Protein AF-A0A938SL91-F1 (afdb_monomer_lite)

Sequence (185 aa):
MSICGMSAPRQQPTRDTCSRGCSELSSQELTAMSSLVEAAKRKLKLKSTLVFVGTVWAIHLLNIVLSLPMIDFPLDAFGLRPRTLAGLPGIVTMPLLHASLGHLIGNTIPLLVLLVLLAGSRERSWDIVTGIILLGGGLLWLVGRDHVHVGASGLISGLVAFLVLRGVFEKRLAAVLVAVVTFLL

pLDDT: mean 87.49, std 12.92, range [41.72, 97.75]

Secondary structure (DSSP, 8-state):
-----------PPPHHHHHHHHHHHHHHHHHHHHHHHHHHHHHHHHHHHHHHHHHHHHHHHHHHHHTSTTT---GGGGSB-TT-GGGSTHHHHGGG--SSHHHHHHHHHHHHHHHHHHHTSSS-HHHHHHHHHHHHHHHHHHH--SS-B-SSHHHHHHHHHHHHHHHHHTT-HHHHHHHHHHHT-

Foldseek 3Di:
DDDDDDDDDPPDDDPVVVVVVVVVVVVVVVVVVVVVVLVVLLVVLLVVLVVLLVQLVVVAVVQVVCCPPVNNDHPLVQAAFAPDPSRPSNLVCQASDDPDPVQSVLQSVLSSLLSNLLSPDPDPSVVQLVCQSCVQSVVCNHPPDRDGHHHNLSSLVSSLVVQLVVCVVVVVVVSNVSSVVSNVD

Radius of gyration: 27.53 Å; chains: 1; bounding box: 62×30×108 Å

Structure (mmCIF, N/CA/C/O backbone):
data_AF-A0A938SL91-F1
#
_entry.id   AF-A0A938SL91-F1
#
loop_
_atom_site.group_PDB
_atom_site.id
_atom_site.type_symbol
_atom_site.label_atom_id
_atom_site.label_alt_id
_atom_site.label_comp_id
_atom_site.label_asym_id
_atom_site.label_entity_id
_atom_site.label_seq_id
_atom_site.pdbx_PDB_ins_code
_atom_site.Cartn_x
_atom_site.Cartn_y
_atom_site.Cartn_z
_atom_site.occupancy
_atom_site.B_iso_or_equiv
_atom_site.auth_seq_id
_atom_site.auth_comp_id
_atom_site.auth_asym_id
_atom_site.auth_atom_id
_atom_site.pdbx_PDB_model_num
ATOM 1 N N . MET A 1 1 ? -32.397 5.795 87.037 1.00 41.72 1 MET A N 1
ATOM 2 C CA . MET A 1 1 ? -33.317 5.756 85.881 1.00 41.72 1 MET A CA 1
ATOM 3 C C . MET A 1 1 ? -32.462 5.746 84.626 1.00 41.72 1 MET A C 1
ATOM 5 O O . MET A 1 1 ? -31.666 6.653 84.440 1.00 41.72 1 MET A O 1
ATOM 9 N N . SER A 1 2 ? -32.519 4.638 83.891 1.00 47.56 2 SER A N 1
ATOM 10 C CA . SER A 1 2 ? -31.684 4.305 82.733 1.00 47.56 2 SER A CA 1
ATOM 11 C C . SER A 1 2 ? -32.151 5.073 81.493 1.00 47.56 2 SER A C 1
ATOM 13 O O . SER A 1 2 ? -33.359 5.138 81.271 1.00 47.56 2 SER A O 1
ATOM 15 N N . ILE A 1 3 ? -31.240 5.612 80.675 1.00 44.44 3 ILE A N 1
ATOM 16 C CA . ILE A 1 3 ? -31.559 5.954 79.281 1.00 44.44 3 ILE A CA 1
ATOM 17 C C . ILE A 1 3 ? -30.653 5.127 78.376 1.00 44.44 3 ILE A C 1
ATOM 19 O O . ILE A 1 3 ? -29.429 5.230 78.380 1.00 44.44 3 ILE A O 1
ATOM 23 N N . CYS A 1 4 ? -31.347 4.239 77.678 1.00 41.81 4 CYS A N 1
ATOM 24 C CA . CYS A 1 4 ? -30.901 3.198 76.781 1.00 41.81 4 CYS A CA 1
ATOM 25 C C . CYS A 1 4 ? -30.255 3.791 75.519 1.00 41.81 4 CYS A C 1
ATOM 27 O O . CYS A 1 4 ? -30.756 4.764 74.956 1.00 41.81 4 CYS A O 1
ATOM 29 N N . GLY A 1 5 ? -29.152 3.191 75.069 1.00 49.03 5 GLY A N 1
ATOM 30 C CA . GLY A 1 5 ? -28.477 3.549 73.827 1.00 49.03 5 GLY A CA 1
ATOM 31 C C . GLY A 1 5 ? -29.296 3.170 72.591 1.00 49.03 5 GLY A C 1
ATOM 32 O O . GLY A 1 5 ? -29.692 2.019 72.420 1.00 49.03 5 GLY A O 1
ATOM 33 N N . MET A 1 6 ? -29.499 4.134 71.693 1.00 49.44 6 MET A N 1
ATOM 34 C CA . MET A 1 6 ? -29.996 3.893 70.339 1.00 49.44 6 MET A CA 1
ATOM 35 C C . MET A 1 6 ? -28.865 3.323 69.480 1.00 49.44 6 MET A C 1
ATOM 37 O O . MET A 1 6 ? -28.003 4.043 68.982 1.00 49.44 6 MET A O 1
ATOM 41 N N . SER A 1 7 ? -28.873 2.003 69.323 1.00 51.88 7 SER A N 1
ATOM 42 C CA . SER A 1 7 ? -28.092 1.290 68.316 1.00 51.88 7 SER A CA 1
ATOM 43 C C . SER A 1 7 ? -28.905 1.238 67.021 1.00 51.88 7 SER A C 1
ATOM 45 O O . SER A 1 7 ? -29.987 0.659 66.970 1.00 51.88 7 SER A O 1
ATOM 47 N N . ALA A 1 8 ? -28.407 1.892 65.970 1.00 60.00 8 ALA A N 1
ATOM 48 C CA . ALA A 1 8 ? -29.005 1.820 64.642 1.00 60.00 8 ALA A CA 1
ATOM 49 C C . ALA A 1 8 ? -28.897 0.380 64.096 1.00 60.00 8 ALA A C 1
ATOM 51 O O . ALA A 1 8 ? -27.824 -0.229 64.202 1.00 60.00 8 ALA A O 1
ATOM 52 N N . PRO A 1 9 ? -29.963 -0.186 63.499 1.00 50.34 9 PRO A N 1
ATOM 53 C CA . PRO A 1 9 ? -29.907 -1.524 62.936 1.00 50.34 9 PRO A CA 1
ATOM 54 C C . PRO A 1 9 ? -28.964 -1.531 61.731 1.00 50.34 9 PRO A C 1
ATOM 56 O O . PRO A 1 9 ? -29.162 -0.827 60.740 1.00 50.34 9 PRO A O 1
ATOM 59 N N . ARG A 1 10 ? -27.917 -2.350 61.830 1.00 54.75 10 ARG A N 1
ATOM 60 C CA . ARG A 1 10 ? -26.981 -2.646 60.748 1.00 54.75 10 ARG A CA 1
ATOM 61 C C . ARG A 1 10 ? -27.745 -3.455 59.694 1.00 54.75 10 ARG A C 1
ATOM 63 O O . ARG A 1 10 ? -27.863 -4.669 59.827 1.00 54.75 10 ARG A O 1
ATOM 70 N N . GLN A 1 11 ? -28.325 -2.780 58.699 1.00 60.00 11 GLN A N 1
ATOM 71 C CA . GLN A 1 11 ? -28.997 -3.436 57.575 1.00 60.00 11 GLN A CA 1
ATOM 72 C C . GLN A 1 11 ? -27.978 -4.328 56.855 1.00 60.00 11 GLN A C 1
ATOM 74 O O . GLN A 1 11 ? -27.042 -3.839 56.224 1.00 60.00 11 GLN A O 1
ATOM 79 N N . GLN A 1 12 ? -28.114 -5.645 57.012 1.00 57.56 12 GLN A N 1
ATOM 80 C CA . GLN A 1 12 ? -27.326 -6.609 56.254 1.00 57.56 12 GLN A CA 1
ATOM 81 C C . GLN A 1 12 ? -27.779 -6.557 54.791 1.00 57.56 12 GLN A C 1
ATOM 83 O O . GLN A 1 12 ? -28.986 -6.599 54.538 1.00 57.56 12 GLN A O 1
ATOM 88 N N . PRO A 1 13 ? -26.846 -6.457 53.828 1.00 57.44 13 PRO A N 1
ATOM 89 C CA . PRO A 1 13 ? -27.196 -6.498 52.416 1.00 57.44 13 PRO A CA 1
ATOM 90 C C . PRO A 1 13 ? -27.938 -7.806 52.117 1.00 57.44 13 PRO A C 1
ATOM 92 O O . PRO A 1 13 ? -27.532 -8.886 52.555 1.00 57.44 13 PRO A O 1
ATOM 95 N N . THR A 1 14 ? -29.064 -7.702 51.412 1.00 60.56 14 THR A N 1
ATOM 96 C CA . THR A 1 14 ? -29.874 -8.854 51.008 1.00 60.56 14 THR A CA 1
ATOM 97 C C . THR A 1 14 ? -29.054 -9.765 50.084 1.00 60.56 14 THR A C 1
ATOM 99 O O . THR A 1 14 ? -28.123 -9.316 49.414 1.00 60.56 14 THR A O 1
ATOM 102 N N . ARG A 1 15 ? -29.365 -11.068 50.011 1.00 59.91 15 ARG A N 1
ATOM 103 C CA . ARG A 1 15 ? -28.634 -12.007 49.125 1.00 59.91 15 ARG A CA 1
ATOM 104 C C . ARG A 1 15 ? -28.564 -11.523 47.666 1.00 59.91 15 ARG A C 1
ATOM 106 O O . ARG A 1 15 ? -27.554 -11.746 47.002 1.00 59.91 15 ARG A O 1
ATOM 113 N N . ASP A 1 16 ? -29.577 -10.786 47.217 1.00 60.62 16 ASP A N 1
ATOM 114 C CA . ASP A 1 16 ? -29.641 -10.182 45.883 1.00 60.62 16 ASP A CA 1
ATOM 115 C C . ASP A 1 16 ? -28.615 -9.062 45.658 1.00 60.62 16 ASP A C 1
ATOM 117 O O . ASP A 1 16 ? -28.200 -8.829 44.525 1.00 60.62 16 ASP A O 1
ATOM 121 N N . THR A 1 17 ? -28.175 -8.363 46.711 1.00 61.81 17 THR A N 1
ATOM 122 C CA . THR A 1 17 ? -27.119 -7.342 46.592 1.00 61.81 17 THR A CA 1
ATOM 123 C C . THR A 1 17 ? -25.740 -7.985 46.427 1.00 61.81 17 THR A C 1
ATOM 125 O O . THR A 1 17 ? -24.902 -7.470 45.691 1.00 61.81 17 THR A O 1
ATOM 128 N N . CYS A 1 18 ? -25.515 -9.145 47.055 1.00 59.81 18 CYS A N 1
ATOM 129 C CA . CYS A 1 18 ? -24.261 -9.894 46.945 1.00 59.81 18 CYS A CA 1
ATOM 130 C C . CYS A 1 18 ? -24.088 -10.545 45.559 1.00 59.81 18 CYS A C 1
ATOM 132 O O . CYS A 1 18 ? -23.001 -10.476 44.982 1.00 59.81 18 CYS A O 1
ATOM 134 N N . SER A 1 19 ? -25.156 -11.110 44.979 1.00 64.12 19 SER A N 1
ATOM 135 C CA . SER A 1 19 ? -25.097 -11.710 43.635 1.00 64.12 19 SER A CA 1
ATOM 136 C C . SER A 1 19 ? -24.897 -10.666 42.530 1.00 64.12 19 SER A C 1
ATOM 138 O O . SER A 1 19 ? -24.083 -10.883 41.630 1.00 64.12 19 SER A O 1
ATOM 140 N N . ARG A 1 20 ? -25.556 -9.499 42.628 1.00 66.31 20 ARG A N 1
ATOM 141 C CA . ARG A 1 20 ? -25.359 -8.383 41.685 1.00 66.31 20 ARG A CA 1
ATOM 142 C C . ARG A 1 20 ? -23.929 -7.849 41.721 1.00 66.31 20 ARG A C 1
ATOM 144 O O . ARG A 1 20 ? -23.310 -7.763 40.665 1.00 66.31 20 ARG A O 1
ATOM 151 N N . GLY A 1 21 ? -23.369 -7.602 42.909 1.00 68.88 21 GLY A N 1
ATOM 152 C CA . GLY A 1 21 ? -21.984 -7.134 43.042 1.00 68.88 21 GLY A CA 1
ATOM 153 C C . GLY A 1 21 ? -20.955 -8.106 42.448 1.00 68.88 21 GLY A C 1
ATOM 154 O O . GLY A 1 21 ? -19.998 -7.680 41.809 1.00 68.88 21 GLY A O 1
ATOM 155 N N . CYS A 1 22 ? -21.185 -9.418 42.571 1.00 63.34 22 CYS A N 1
ATOM 156 C CA . CYS A 1 22 ? -20.316 -10.439 41.978 1.00 63.34 22 CYS A CA 1
ATOM 157 C C . CYS A 1 22 ? -20.402 -10.460 40.433 1.00 63.34 22 CYS A C 1
ATOM 159 O O . CYS A 1 22 ? -19.383 -10.594 39.754 1.00 63.34 22 CYS A O 1
ATOM 161 N N . SER A 1 23 ? -21.597 -10.247 39.864 1.00 74.50 23 SER A N 1
ATOM 162 C CA . SER A 1 23 ? -21.789 -10.136 38.406 1.00 74.50 23 SER A CA 1
ATOM 163 C C . SER A 1 23 ? -21.223 -8.840 37.805 1.00 74.50 23 SER A C 1
ATOM 165 O O . SER A 1 23 ? -20.708 -8.843 36.682 1.00 74.50 23 SER A O 1
ATOM 167 N N . GLU A 1 24 ? -21.261 -7.738 38.559 1.00 76.44 24 GLU A N 1
ATOM 168 C CA . GLU A 1 24 ? -20.687 -6.454 38.153 1.00 76.44 24 GLU A CA 1
ATOM 169 C C . GLU A 1 24 ? -19.156 -6.481 38.190 1.00 76.44 24 GLU A C 1
ATOM 171 O O . GLU A 1 24 ? -18.539 -6.007 37.237 1.00 76.44 24 GLU A O 1
ATOM 176 N N . LEU A 1 25 ? -18.539 -7.107 39.205 1.00 73.44 25 LEU A N 1
ATOM 177 C CA . LEU A 1 25 ? -17.084 -7.314 39.245 1.00 73.44 25 LEU A CA 1
ATOM 178 C C . LEU A 1 25 ? -16.599 -8.122 38.036 1.00 73.44 25 LEU A C 1
ATOM 180 O O . LEU A 1 25 ? -15.682 -7.688 37.344 1.00 73.44 25 LEU A O 1
ATOM 184 N N . SER A 1 26 ? -17.261 -9.241 37.719 1.00 78.44 26 SER A N 1
ATOM 185 C CA . SER A 1 26 ? -16.899 -10.054 36.551 1.00 78.44 26 SER A CA 1
ATOM 186 C C . SER A 1 26 ? -17.045 -9.272 35.237 1.00 78.44 26 SER A C 1
ATOM 188 O O . SER A 1 26 ? -16.185 -9.364 34.364 1.00 78.44 26 SER A O 1
ATOM 190 N N . SER A 1 27 ? -18.078 -8.430 35.112 1.00 81.62 27 SER A N 1
ATOM 191 C CA . SER A 1 27 ? -18.284 -7.563 33.940 1.00 81.62 27 SER A CA 1
ATOM 192 C C . SER A 1 27 ? -17.235 -6.443 33.839 1.00 81.62 27 SER A C 1
ATOM 194 O O . SER A 1 27 ? -16.772 -6.113 32.743 1.00 81.62 27 SER A O 1
ATOM 196 N N . GLN A 1 28 ? -16.818 -5.868 34.971 1.00 85.00 28 GLN A N 1
ATOM 197 C CA . GLN A 1 28 ? -15.740 -4.878 35.037 1.00 85.00 28 GLN A CA 1
ATOM 198 C C . GLN A 1 28 ? -14.386 -5.492 34.668 1.00 85.00 28 GLN A C 1
ATOM 200 O O . GLN A 1 28 ? -13.651 -4.914 33.869 1.00 85.00 28 GLN A O 1
ATOM 205 N N . GLU A 1 29 ? -14.078 -6.690 35.159 1.00 85.56 29 GLU A N 1
ATOM 206 C CA . GLU A 1 29 ? -12.861 -7.413 34.782 1.00 85.56 29 GLU A CA 1
ATOM 207 C C . GLU A 1 29 ? -12.872 -7.786 33.292 1.00 85.56 29 GLU A C 1
ATOM 209 O O . GLU A 1 29 ? -11.882 -7.559 32.593 1.00 85.56 29 GLU A O 1
ATOM 214 N N . LEU A 1 30 ? -14.010 -8.252 32.758 1.00 85.69 30 LEU A N 1
ATOM 215 C CA . LEU A 1 30 ? -14.150 -8.587 31.336 1.00 85.69 30 LEU A CA 1
ATOM 216 C C . LEU A 1 30 ? -13.963 -7.357 30.432 1.00 85.69 30 LEU A C 1
ATOM 218 O O . LEU A 1 30 ? -13.281 -7.422 29.405 1.00 85.69 30 LEU A O 1
ATOM 222 N N . THR A 1 31 ? -14.547 -6.216 30.813 1.00 87.19 31 THR A N 1
ATOM 223 C CA . THR A 1 31 ? -14.411 -4.958 30.062 1.00 87.19 31 THR A CA 1
ATOM 224 C C . THR A 1 31 ? -12.983 -4.420 30.139 1.00 87.19 31 THR A C 1
ATOM 226 O O . THR A 1 31 ? -12.420 -4.066 29.097 1.00 87.19 31 THR A O 1
ATOM 229 N N . ALA A 1 32 ? -12.346 -4.460 31.314 1.00 87.12 32 ALA A N 1
ATOM 230 C CA . ALA A 1 32 ? -10.942 -4.104 31.488 1.00 87.12 32 ALA A CA 1
ATOM 231 C C . ALA A 1 32 ? -10.032 -4.982 30.614 1.00 87.12 32 ALA A C 1
ATOM 233 O O . ALA A 1 32 ? -9.255 -4.448 29.817 1.00 87.12 32 ALA A O 1
ATOM 234 N N . MET A 1 33 ? -10.194 -6.309 30.656 1.00 85.06 33 MET A N 1
ATOM 235 C CA . MET A 1 33 ? -9.446 -7.248 29.811 1.00 85.06 33 MET A CA 1
ATOM 236 C C . MET A 1 33 ? -9.661 -6.974 28.317 1.00 85.06 33 MET A C 1
ATOM 238 O O . MET A 1 33 ? -8.688 -6.916 27.562 1.00 85.06 33 MET A O 1
ATOM 242 N N . SER A 1 34 ? -10.902 -6.729 27.880 1.00 87.06 34 SER A N 1
ATOM 243 C CA . SER A 1 34 ? -11.197 -6.408 26.476 1.00 87.06 34 SER A CA 1
ATOM 244 C C . SER A 1 34 ? -10.505 -5.118 26.015 1.00 87.06 34 SER A C 1
ATOM 246 O O . SER A 1 34 ? -9.936 -5.078 24.924 1.00 87.06 34 SER A O 1
ATOM 248 N N . SER A 1 35 ? -10.458 -4.088 26.865 1.00 86.75 35 SER A N 1
ATOM 249 C CA . SER A 1 35 ? -9.809 -2.813 26.545 1.00 86.75 35 SER A CA 1
ATOM 250 C C . SER A 1 35 ? -8.286 -2.943 26.414 1.00 86.75 35 SER A C 1
ATOM 252 O O . SER A 1 35 ? -7.693 -2.363 25.501 1.00 86.75 35 SER A 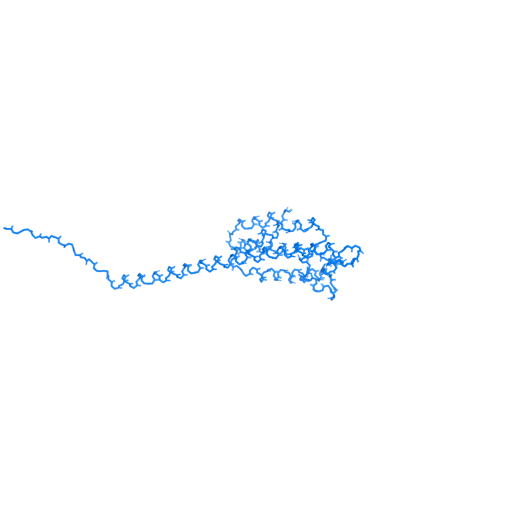O 1
ATOM 254 N N . LEU A 1 36 ? -7.650 -3.763 27.261 1.00 87.88 36 LEU A N 1
ATOM 255 C CA . LEU A 1 36 ? -6.215 -4.054 27.191 1.00 87.88 36 LEU A CA 1
ATOM 256 C C . LEU A 1 36 ? -5.867 -4.842 25.927 1.00 87.88 36 LEU A C 1
ATOM 258 O O . LEU A 1 36 ? -4.881 -4.528 25.256 1.00 87.88 36 LEU A O 1
ATOM 262 N N . VAL A 1 37 ? -6.699 -5.825 25.568 1.00 87.12 37 VAL A N 1
ATOM 263 C CA . VAL A 1 37 ? -6.553 -6.596 24.327 1.00 87.12 37 VAL A CA 1
ATOM 264 C C . VAL A 1 37 ? -6.664 -5.681 23.108 1.00 87.12 37 VAL A C 1
ATOM 266 O O . VAL A 1 37 ? -5.812 -5.743 22.222 1.00 87.12 37 VAL A O 1
ATOM 269 N N . GLU A 1 38 ? -7.656 -4.791 23.062 1.00 87.31 38 GLU A N 1
ATOM 270 C CA . GLU A 1 38 ? -7.808 -3.846 21.951 1.00 87.31 38 GLU A CA 1
ATOM 271 C C . GLU A 1 38 ? -6.653 -2.832 21.885 1.00 87.31 38 GLU A C 1
ATOM 273 O O . GLU A 1 38 ? -6.139 -2.546 20.800 1.00 87.31 38 GLU A O 1
ATOM 278 N N . ALA A 1 39 ? -6.150 -2.356 23.028 1.00 85.69 39 ALA A N 1
ATOM 279 C CA . ALA A 1 39 ? -4.961 -1.506 23.076 1.00 85.69 39 ALA A CA 1
ATOM 280 C C . ALA A 1 39 ? -3.700 -2.237 22.573 1.00 85.69 39 ALA A C 1
ATOM 282 O O . ALA A 1 39 ? -2.908 -1.664 21.816 1.00 85.69 39 ALA A O 1
ATOM 283 N N . ALA A 1 40 ? -3.516 -3.506 22.947 1.00 86.56 40 ALA A N 1
ATOM 284 C CA . ALA A 1 40 ? -2.401 -4.335 22.493 1.00 86.56 40 ALA A CA 1
ATOM 285 C C . ALA A 1 40 ? -2.479 -4.613 20.984 1.00 86.56 40 ALA A C 1
ATOM 287 O O . ALA A 1 40 ? -1.494 -4.405 20.270 1.00 86.56 40 ALA A O 1
ATOM 288 N N . LYS A 1 41 ? -3.662 -4.984 20.473 1.00 86.44 41 LYS A N 1
ATOM 289 C CA . LYS A 1 41 ? -3.915 -5.145 19.033 1.00 86.44 41 LYS A CA 1
ATOM 290 C C . LYS A 1 41 ? -3.612 -3.859 18.272 1.00 86.44 41 LYS A C 1
ATOM 292 O O . LYS A 1 41 ? -2.936 -3.906 17.249 1.00 86.44 41 LYS A O 1
ATOM 297 N N . ARG A 1 42 ? -4.044 -2.700 18.781 1.00 85.94 42 ARG A N 1
ATOM 298 C CA . ARG A 1 42 ? -3.765 -1.398 18.158 1.00 85.94 42 ARG A CA 1
ATOM 299 C C . ARG A 1 42 ? -2.267 -1.116 18.078 1.00 85.94 42 ARG A C 1
ATOM 301 O O . ARG A 1 42 ? -1.782 -0.715 17.024 1.00 85.94 42 ARG A O 1
ATOM 308 N N . LYS A 1 43 ? -1.521 -1.357 19.162 1.00 87.88 43 LYS A N 1
ATOM 309 C CA . LYS A 1 43 ? -0.055 -1.215 19.170 1.00 87.88 43 LYS A CA 1
ATOM 310 C C . LYS A 1 43 ? 0.604 -2.143 18.152 1.00 87.88 43 LYS A C 1
ATOM 312 O O . LYS A 1 43 ? 1.503 -1.705 17.441 1.00 87.88 43 LYS A O 1
ATOM 317 N N . LEU A 1 44 ? 0.150 -3.393 18.056 1.00 88.56 44 LEU A N 1
ATOM 318 C CA . LEU A 1 44 ? 0.661 -4.350 17.076 1.00 88.56 44 LEU A CA 1
ATOM 319 C C . LEU A 1 44 ? 0.391 -3.886 15.638 1.00 88.56 44 LEU A C 1
ATOM 321 O O . LEU A 1 44 ? 1.313 -3.874 14.827 1.00 88.56 44 LEU A O 1
ATOM 325 N N . LYS A 1 45 ? -0.833 -3.428 15.341 1.00 89.31 45 LYS A N 1
ATOM 326 C CA . LYS A 1 45 ? -1.193 -2.878 14.026 1.00 89.31 45 LYS A CA 1
ATOM 327 C C . LYS A 1 45 ? -0.315 -1.677 13.657 1.00 89.31 45 LYS A C 1
ATOM 329 O O . LYS A 1 45 ? 0.269 -1.670 12.580 1.00 89.31 45 LYS A O 1
ATOM 334 N N . LEU A 1 46 ? -0.130 -0.718 14.567 1.00 90.44 46 LEU A N 1
ATOM 335 C CA . LEU A 1 46 ? 0.743 0.442 14.334 1.00 90.44 46 LEU A CA 1
ATOM 336 C C . LEU A 1 46 ? 2.201 0.041 14.086 1.00 90.44 46 LEU A C 1
ATOM 338 O O . LEU A 1 46 ? 2.819 0.538 13.148 1.00 90.44 46 LEU A O 1
ATOM 342 N N . LYS A 1 47 ? 2.741 -0.892 14.883 1.00 91.81 47 LYS A N 1
ATOM 343 C CA . LYS A 1 47 ? 4.082 -1.446 14.643 1.00 91.81 47 LYS A CA 1
ATOM 344 C C . LYS A 1 47 ? 4.172 -2.067 13.251 1.00 91.81 47 LYS A C 1
ATOM 346 O O . LYS A 1 47 ? 5.119 -1.780 12.531 1.00 91.81 47 LYS A O 1
ATOM 351 N N . SER A 1 48 ? 3.175 -2.856 12.845 1.00 91.62 48 SER A N 1
ATOM 352 C CA . SER A 1 48 ? 3.158 -3.467 11.512 1.00 91.62 48 SER A CA 1
ATOM 353 C C . SER A 1 48 ? 3.081 -2.434 10.381 1.00 91.62 48 SER A C 1
ATOM 355 O O . SER A 1 48 ? 3.769 -2.595 9.379 1.00 91.62 48 SER A O 1
ATOM 357 N N . THR A 1 49 ? 2.333 -1.336 10.552 1.00 93.00 49 THR A N 1
ATOM 358 C CA . THR A 1 49 ? 2.302 -0.218 9.595 1.00 93.00 49 THR A CA 1
ATOM 359 C C . THR A 1 49 ? 3.684 0.407 9.419 1.00 93.00 49 THR A C 1
ATOM 361 O O . THR A 1 49 ? 4.127 0.602 8.291 1.00 93.00 49 THR A O 1
ATOM 364 N N . LEU A 1 50 ? 4.387 0.683 10.522 1.00 94.75 50 LEU A N 1
ATOM 365 C CA . LEU A 1 50 ? 5.738 1.248 10.474 1.00 94.75 50 LEU A CA 1
ATOM 366 C C . LEU A 1 50 ? 6.736 0.282 9.827 1.00 94.75 50 LEU A C 1
ATOM 368 O O . LEU A 1 50 ? 7.552 0.711 9.018 1.00 94.75 50 LEU A O 1
ATOM 372 N N . VAL A 1 51 ? 6.645 -1.016 10.133 1.00 95.56 51 VAL A N 1
ATOM 373 C CA . VAL A 1 51 ? 7.480 -2.054 9.506 1.00 95.56 51 VAL A CA 1
ATOM 374 C C . VAL A 1 51 ? 7.234 -2.122 8.000 1.00 95.56 51 VAL A C 1
ATOM 376 O O . VAL A 1 51 ? 8.190 -2.201 7.232 1.00 95.56 51 VAL A O 1
ATOM 379 N N . PHE A 1 52 ? 5.977 -2.055 7.561 1.00 95.00 52 PHE A N 1
ATOM 380 C CA . PHE A 1 52 ? 5.632 -2.060 6.142 1.00 95.00 52 PHE A CA 1
ATOM 381 C C . PHE A 1 52 ? 6.206 -0.846 5.411 1.00 95.00 52 PHE A C 1
ATOM 383 O O . PHE A 1 52 ? 6.927 -1.019 4.434 1.00 95.00 52 PHE A O 1
ATOM 390 N N . VAL A 1 53 ? 5.983 0.369 5.922 1.00 95.75 53 VAL A N 1
ATOM 391 C CA . VAL A 1 53 ? 6.563 1.591 5.336 1.00 95.75 53 VAL A CA 1
ATOM 392 C C . VAL A 1 53 ? 8.094 1.530 5.345 1.00 95.75 53 VAL A C 1
ATOM 394 O O . VAL A 1 53 ? 8.726 1.843 4.340 1.00 95.75 53 VAL A O 1
ATOM 397 N N . GLY A 1 54 ? 8.697 1.056 6.438 1.00 96.94 54 GLY A N 1
ATOM 398 C CA . GLY A 1 54 ? 10.142 0.846 6.527 1.00 96.94 54 GLY A CA 1
ATOM 399 C C . GLY A 1 54 ? 10.665 -0.149 5.489 1.00 96.94 54 GLY A C 1
ATOM 400 O O . GLY A 1 54 ? 11.727 0.068 4.917 1.00 96.94 54 GLY A O 1
ATOM 401 N N . THR A 1 55 ? 9.896 -1.197 5.188 1.00 96.81 55 THR A N 1
ATOM 402 C CA . THR A 1 55 ? 10.234 -2.189 4.159 1.00 96.81 55 THR A CA 1
ATOM 403 C C . THR A 1 55 ? 10.177 -1.578 2.761 1.00 96.81 55 THR A C 1
ATOM 405 O O . THR A 1 55 ? 11.087 -1.808 1.973 1.00 96.81 55 THR A O 1
ATOM 408 N N . VAL A 1 56 ? 9.172 -0.747 2.463 1.00 96.88 56 VAL A N 1
ATOM 409 C CA . VAL A 1 56 ? 9.099 -0.005 1.190 1.00 96.88 56 VAL A CA 1
ATOM 410 C C . VAL A 1 56 ? 10.337 0.884 1.010 1.00 96.88 56 VAL A C 1
AT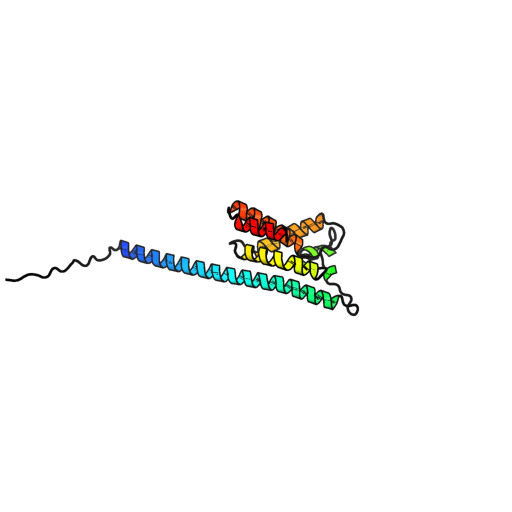OM 412 O O . VAL A 1 56 ? 10.971 0.863 -0.043 1.00 96.88 56 VAL A O 1
ATOM 415 N N . TRP A 1 57 ? 10.733 1.617 2.055 1.00 97.69 57 TRP A N 1
ATOM 416 C CA . TRP A 1 57 ? 11.953 2.429 2.029 1.00 97.69 57 TRP A CA 1
ATOM 417 C C . TRP A 1 57 ? 13.216 1.584 1.851 1.00 97.69 57 TRP A C 1
ATOM 419 O O . TRP A 1 57 ? 14.052 1.910 1.012 1.00 97.69 57 TRP A O 1
ATOM 429 N N . ALA A 1 58 ? 13.349 0.482 2.592 1.00 97.62 58 ALA A N 1
ATOM 430 C CA . ALA A 1 58 ? 14.492 -0.420 2.478 1.00 97.62 58 ALA A CA 1
ATOM 431 C C . ALA A 1 58 ? 14.620 -1.007 1.063 1.00 97.62 58 ALA A C 1
ATOM 433 O O . ALA A 1 58 ? 15.719 -1.037 0.514 1.00 97.62 58 ALA A O 1
ATOM 434 N N . ILE A 1 59 ? 13.503 -1.410 0.449 1.00 97.19 59 ILE A N 1
ATOM 435 C CA . ILE A 1 59 ? 13.464 -1.905 -0.933 1.00 97.19 59 ILE A CA 1
ATOM 436 C C . ILE A 1 59 ? 13.882 -0.809 -1.914 1.00 97.19 59 ILE A C 1
ATOM 438 O O . ILE A 1 59 ? 14.658 -1.084 -2.823 1.00 97.19 59 ILE A O 1
ATOM 442 N N . HIS A 1 60 ? 13.428 0.433 -1.730 1.00 97.00 60 HIS A N 1
ATOM 443 C CA . HIS A 1 60 ? 13.832 1.530 -2.609 1.00 97.00 60 HIS A CA 1
ATOM 444 C C . HIS A 1 60 ? 15.326 1.866 -2.478 1.00 97.00 60 HIS A C 1
ATOM 446 O O . HIS A 1 60 ? 16.004 2.053 -3.485 1.00 97.00 60 HIS A O 1
ATOM 452 N N . LEU A 1 61 ? 15.871 1.881 -1.258 1.00 96.44 61 LEU A N 1
ATOM 453 C CA . LEU A 1 61 ? 17.310 2.063 -1.043 1.00 96.44 61 LEU A CA 1
ATOM 454 C C . LEU A 1 61 ? 18.120 0.927 -1.678 1.00 96.44 61 LEU A C 1
ATOM 456 O O . LEU A 1 61 ? 19.131 1.181 -2.329 1.00 96.44 61 LEU A O 1
ATOM 460 N N . LEU A 1 62 ? 17.648 -0.315 -1.545 1.00 96.50 62 LEU A N 1
ATOM 461 C CA . LEU A 1 62 ? 18.248 -1.464 -2.215 1.00 96.50 62 LEU A CA 1
ATOM 462 C C . LEU A 1 62 ? 18.184 -1.313 -3.742 1.00 96.50 62 LEU A C 1
ATOM 464 O O . LEU A 1 62 ? 19.182 -1.556 -4.413 1.00 96.50 62 LEU A O 1
ATOM 468 N N . ASN A 1 63 ? 17.056 -0.852 -4.289 1.00 96.19 63 ASN A N 1
ATOM 469 C CA . ASN A 1 63 ? 16.893 -0.602 -5.721 1.00 96.19 63 ASN A CA 1
ATOM 470 C C . ASN A 1 63 ? 17.909 0.422 -6.241 1.00 96.19 63 ASN A C 1
ATOM 472 O O . ASN A 1 63 ? 18.502 0.198 -7.290 1.00 96.19 63 ASN A O 1
ATOM 476 N N . ILE A 1 64 ? 18.161 1.503 -5.495 1.00 94.38 64 ILE A N 1
ATOM 477 C CA . ILE A 1 64 ? 19.172 2.509 -5.859 1.00 94.38 64 ILE A CA 1
ATOM 478 C C . ILE A 1 64 ? 20.559 1.868 -5.980 1.00 94.38 64 ILE A C 1
ATOM 480 O O . ILE A 1 64 ? 21.272 2.136 -6.943 1.00 94.38 64 ILE A O 1
ATOM 484 N N . VAL A 1 65 ? 20.936 1.007 -5.030 1.00 95.44 65 VAL A N 1
ATOM 485 C CA . VAL A 1 65 ? 22.238 0.323 -5.046 1.00 95.44 65 VAL A CA 1
ATOM 486 C C . VAL A 1 65 ? 22.325 -0.680 -6.199 1.00 95.44 65 VAL A C 1
ATOM 488 O O . VAL A 1 65 ? 23.323 -0.701 -6.913 1.00 95.44 65 VAL A O 1
ATOM 491 N N . LEU A 1 66 ? 21.285 -1.490 -6.410 1.00 95.56 66 LEU A N 1
ATOM 492 C CA . LEU A 1 66 ? 21.264 -2.519 -7.458 1.00 95.56 66 LEU A CA 1
ATOM 493 C C . LEU A 1 66 ? 21.138 -1.941 -8.875 1.00 95.56 66 LEU A C 1
ATOM 495 O O . LEU A 1 66 ? 21.583 -2.568 -9.831 1.00 95.56 66 LEU A O 1
ATOM 499 N N . SER A 1 67 ? 20.597 -0.731 -9.013 1.00 93.94 67 SER A N 1
ATOM 500 C CA . SER A 1 67 ? 20.492 -0.022 -10.296 1.00 93.94 67 SER A CA 1
ATOM 501 C C . SER A 1 67 ? 21.772 0.727 -10.683 1.00 93.94 67 SER A C 1
ATOM 503 O O . SER A 1 67 ? 21.801 1.399 -11.713 1.00 93.94 67 SER A O 1
ATOM 505 N N . LEU A 1 68 ? 22.834 0.665 -9.869 1.00 93.88 68 LEU A N 1
ATOM 506 C CA . LEU A 1 68 ? 24.115 1.266 -10.234 1.00 93.88 68 LEU A CA 1
ATOM 507 C C . LEU A 1 68 ? 24.676 0.603 -11.505 1.00 93.88 68 LEU A C 1
ATOM 509 O O . LEU A 1 68 ? 24.532 -0.612 -11.657 1.00 93.88 68 LEU A O 1
ATOM 513 N N . PRO A 1 69 ? 25.415 1.340 -12.360 1.00 92.62 69 PRO A N 1
ATOM 514 C CA . PRO A 1 69 ? 25.941 0.811 -13.626 1.00 92.62 69 PRO A CA 1
ATOM 515 C C . PRO A 1 69 ? 26.833 -0.431 -13.489 1.00 92.62 69 PRO A C 1
ATOM 517 O O . PRO A 1 69 ? 27.045 -1.150 -14.456 1.00 92.62 69 PRO A O 1
ATOM 520 N N . MET A 1 70 ? 27.388 -0.673 -12.296 1.00 93.75 70 MET A N 1
ATOM 521 C CA . MET A 1 70 ? 28.211 -1.851 -12.012 1.00 93.75 70 MET A CA 1
ATOM 522 C C . MET A 1 70 ? 27.393 -3.139 -11.832 1.00 93.75 70 MET A C 1
ATOM 524 O O . MET A 1 70 ? 27.945 -4.220 -12.009 1.00 93.75 70 MET A O 1
ATOM 528 N N . ILE A 1 71 ? 26.120 -3.031 -11.433 1.00 94.06 71 ILE A N 1
ATOM 529 C CA . ILE A 1 71 ? 25.238 -4.171 -11.132 1.00 94.06 71 ILE A CA 1
ATOM 530 C C . ILE A 1 71 ? 24.142 -4.309 -12.199 1.00 94.06 71 ILE A C 1
ATOM 532 O O . ILE A 1 71 ? 23.833 -5.432 -12.588 1.00 94.06 71 ILE A O 1
ATOM 536 N N . ASP A 1 72 ? 23.584 -3.187 -12.671 1.00 92.44 72 ASP A N 1
ATOM 537 C CA . ASP A 1 72 ? 22.550 -3.109 -13.718 1.00 92.44 72 ASP A CA 1
ATOM 538 C C . ASP A 1 72 ? 21.338 -4.030 -13.468 1.00 92.44 72 ASP A C 1
ATOM 540 O O . ASP A 1 72 ? 20.842 -4.731 -14.350 1.00 92.44 72 ASP A O 1
ATOM 544 N N . PHE A 1 73 ? 20.858 -4.052 -12.219 1.00 93.50 73 PHE A N 1
ATOM 545 C CA . PHE A 1 73 ? 19.733 -4.881 -11.791 1.00 93.50 73 PHE A CA 1
ATOM 546 C C . PHE A 1 73 ? 18.614 -4.031 -11.163 1.00 93.50 73 PHE A C 1
ATOM 548 O O . PHE A 1 73 ? 18.455 -4.001 -9.938 1.00 93.50 73 PHE A O 1
ATOM 555 N N . PRO A 1 74 ? 17.815 -3.319 -11.979 1.00 92.94 74 PRO A N 1
ATOM 556 C CA . PRO A 1 74 ? 16.729 -2.493 -11.470 1.00 92.94 74 PRO A CA 1
ATOM 557 C C . PRO A 1 74 ? 15.588 -3.361 -10.929 1.00 92.94 74 PRO A C 1
ATOM 559 O O . PRO A 1 74 ? 14.923 -4.090 -11.669 1.00 92.94 74 PRO A O 1
ATOM 562 N N . LEU A 1 75 ? 15.301 -3.241 -9.631 1.00 94.00 75 LEU A N 1
ATOM 563 C CA . LEU A 1 75 ? 14.181 -3.935 -8.989 1.00 94.00 75 LEU A CA 1
ATOM 564 C C . LEU A 1 75 ? 12.825 -3.459 -9.521 1.00 94.00 75 LEU A C 1
ATOM 566 O O . LEU A 1 75 ? 11.856 -4.214 -9.481 1.00 94.00 75 LEU A O 1
ATOM 570 N N . ASP A 1 76 ? 12.747 -2.242 -10.065 1.00 92.38 76 ASP A N 1
ATOM 571 C CA . ASP A 1 76 ? 11.522 -1.714 -10.674 1.00 92.38 76 ASP A CA 1
ATOM 572 C C . ASP A 1 76 ? 11.031 -2.566 -11.860 1.00 92.38 76 ASP A C 1
ATOM 574 O O . ASP A 1 76 ? 9.840 -2.553 -12.174 1.00 92.38 76 ASP A O 1
ATOM 578 N N . ALA A 1 77 ? 11.905 -3.377 -12.474 1.00 92.25 77 ALA A N 1
ATOM 579 C CA . ALA A 1 77 ? 11.524 -4.342 -13.507 1.00 92.25 77 ALA A CA 1
ATOM 580 C C . ALA A 1 77 ? 10.569 -5.440 -12.995 1.00 92.25 77 ALA A C 1
ATOM 582 O O . ALA A 1 77 ? 9.830 -6.024 -13.788 1.00 92.25 77 ALA A O 1
ATOM 583 N N . PHE A 1 78 ? 10.533 -5.685 -11.679 1.00 95.00 78 PHE A N 1
ATOM 584 C CA . PHE A 1 78 ? 9.595 -6.604 -11.021 1.00 95.00 78 PHE A CA 1
ATOM 585 C C . PHE A 1 78 ? 8.244 -5.951 -10.688 1.00 95.00 78 PHE A C 1
ATOM 587 O O . PHE A 1 78 ? 7.459 -6.511 -9.919 1.00 95.00 78 PHE A O 1
ATOM 594 N N . GLY A 1 79 ? 7.963 -4.765 -11.233 1.00 94.19 79 GLY A N 1
ATOM 595 C CA . GLY A 1 79 ? 6.649 -4.139 -11.161 1.00 94.19 79 GLY A CA 1
ATOM 596 C C . GLY A 1 79 ? 5.573 -4.899 -11.944 1.00 94.19 79 GLY A C 1
ATOM 597 O O . GLY A 1 79 ? 5.819 -5.886 -12.639 1.00 94.19 79 GLY A O 1
ATOM 598 N N . LEU A 1 80 ? 4.336 -4.417 -11.848 1.00 97.31 80 LEU A N 1
ATOM 599 C CA . LEU A 1 80 ? 3.201 -5.012 -12.542 1.00 97.31 80 LEU A CA 1
ATOM 600 C C . LEU A 1 80 ? 3.256 -4.691 -14.033 1.00 97.31 80 LEU A C 1
ATOM 602 O O . LEU A 1 80 ? 3.151 -3.533 -14.438 1.00 97.31 80 LEU A O 1
ATOM 606 N N . ARG A 1 81 ? 3.350 -5.735 -14.860 1.00 96.94 81 ARG A N 1
ATOM 607 C CA . ARG A 1 81 ? 3.226 -5.633 -16.318 1.00 96.94 81 ARG A CA 1
ATOM 608 C C . ARG A 1 81 ? 1.868 -6.189 -16.768 1.00 96.94 81 ARG A C 1
ATOM 610 O O . ARG A 1 81 ? 1.665 -7.405 -16.675 1.00 96.94 81 ARG A O 1
ATOM 617 N N . PRO A 1 82 ? 0.937 -5.343 -17.243 1.00 97.00 82 PRO A N 1
ATOM 618 C CA . PRO A 1 82 ? -0.410 -5.785 -17.590 1.00 97.00 82 PRO A CA 1
ATOM 619 C C . PRO A 1 82 ? -0.426 -6.853 -18.675 1.00 97.00 82 PRO A C 1
ATOM 621 O O . PRO A 1 82 ? 0.418 -6.847 -19.566 1.00 97.00 82 PRO A O 1
ATOM 624 N N . ARG A 1 83 ? -1.417 -7.748 -18.615 1.00 96.00 83 ARG A N 1
ATOM 625 C CA . ARG A 1 83 ? -1.714 -8.763 -19.639 1.00 96.00 83 ARG A CA 1
ATOM 626 C C . ARG A 1 83 ? -0.539 -9.698 -19.973 1.00 96.00 83 ARG A C 1
ATOM 628 O O . ARG A 1 83 ? -0.508 -10.299 -21.043 1.00 96.00 83 ARG A O 1
ATOM 635 N N . THR A 1 84 ? 0.411 -9.865 -19.049 1.00 95.00 84 THR A N 1
ATOM 636 C CA . THR A 1 84 ? 1.544 -10.795 -19.192 1.00 95.00 84 THR A CA 1
ATOM 637 C C . THR A 1 84 ? 1.668 -11.718 -17.984 1.00 95.00 84 THR A C 1
ATOM 639 O O . THR A 1 84 ? 1.541 -11.276 -16.843 1.00 95.00 84 THR A O 1
ATOM 642 N N . LEU A 1 85 ? 1.959 -13.002 -18.217 1.00 93.94 85 LEU A N 1
ATOM 643 C CA . LEU A 1 85 ? 2.141 -13.978 -17.133 1.00 93.94 85 LEU A CA 1
ATOM 644 C C . LEU A 1 85 ? 3.339 -13.627 -16.241 1.00 93.94 85 LEU A C 1
ATOM 646 O O . LEU A 1 85 ? 3.241 -13.708 -15.020 1.00 93.94 85 LEU A O 1
ATOM 650 N N . ALA A 1 86 ? 4.436 -13.156 -16.841 1.00 93.25 86 ALA A N 1
ATOM 651 C CA . ALA A 1 86 ? 5.619 -12.703 -16.110 1.00 93.25 86 ALA A CA 1
ATOM 652 C C . ALA A 1 86 ? 5.343 -11.485 -15.205 1.00 93.25 86 ALA A C 1
ATOM 654 O O . ALA A 1 86 ? 6.045 -11.288 -14.221 1.00 93.25 86 ALA A O 1
ATOM 655 N N . GLY A 1 87 ? 4.313 -10.687 -15.511 1.00 93.00 87 GLY A N 1
ATOM 656 C CA . GLY A 1 87 ? 3.905 -9.524 -14.722 1.00 93.00 87 GLY A CA 1
ATOM 657 C C . GLY A 1 87 ? 2.947 -9.822 -13.565 1.00 93.00 87 GLY A C 1
ATOM 658 O O . GLY A 1 87 ? 2.651 -8.908 -12.800 1.00 93.00 87 GLY A O 1
ATOM 659 N N . LEU A 1 88 ? 2.453 -11.061 -13.419 1.00 94.69 88 LEU A N 1
ATOM 660 C CA . LEU A 1 88 ? 1.524 -11.441 -12.342 1.00 94.69 88 LEU A CA 1
ATOM 661 C C . LEU A 1 88 ? 2.116 -11.304 -10.930 1.00 94.69 88 LEU A C 1
ATOM 663 O O . LEU A 1 88 ? 1.423 -10.754 -10.072 1.00 94.69 88 LEU A O 1
ATOM 667 N N . PRO A 1 89 ? 3.373 -11.719 -10.653 1.00 96.12 89 PRO A N 1
ATOM 668 C CA . PRO A 1 89 ? 4.007 -11.453 -9.356 1.00 96.12 89 PRO A CA 1
ATOM 669 C C . PRO A 1 89 ? 4.037 -9.957 -9.022 1.00 96.12 89 PRO A C 1
ATOM 671 O O . PRO A 1 89 ? 3.893 -9.569 -7.862 1.00 96.12 89 PRO A O 1
ATOM 674 N N . GLY A 1 90 ? 4.107 -9.136 -10.076 1.00 95.19 90 GLY A N 1
ATOM 675 C CA . GLY A 1 90 ? 3.982 -7.688 -10.060 1.00 95.19 90 GLY A CA 1
ATOM 676 C C . GLY A 1 90 ? 2.776 -7.155 -9.290 1.00 95.19 90 GLY A C 1
ATOM 677 O O . GLY A 1 90 ? 2.866 -6.074 -8.727 1.00 95.19 90 GLY A O 1
ATOM 678 N N . ILE A 1 91 ? 1.671 -7.905 -9.191 1.00 96.94 91 ILE A N 1
ATOM 679 C CA . ILE A 1 91 ? 0.493 -7.521 -8.391 1.00 96.94 91 ILE A CA 1
ATOM 680 C C . ILE A 1 91 ? 0.867 -7.277 -6.930 1.00 96.94 91 ILE A C 1
ATOM 682 O O . ILE A 1 91 ? 0.421 -6.299 -6.336 1.00 96.94 91 ILE A O 1
ATOM 686 N N . VAL A 1 92 ? 1.705 -8.140 -6.359 1.00 96.69 92 VAL A N 1
ATOM 687 C CA . VAL A 1 92 ? 2.085 -8.068 -4.944 1.00 96.69 92 VAL A CA 1
ATOM 688 C C . VAL A 1 92 ? 3.304 -7.171 -4.738 1.00 96.69 92 VAL A C 1
ATOM 690 O O . VAL A 1 92 ? 3.396 -6.489 -3.719 1.00 96.69 92 VAL A O 1
ATOM 693 N N . THR A 1 93 ? 4.237 -7.149 -5.690 1.00 96.12 93 THR A N 1
ATOM 694 C CA . THR A 1 93 ? 5.504 -6.410 -5.574 1.00 96.12 93 THR A CA 1
ATOM 695 C C . THR A 1 93 ? 5.387 -4.940 -5.970 1.00 96.12 93 THR A C 1
ATOM 697 O O . THR A 1 93 ? 6.088 -4.110 -5.394 1.00 96.12 93 THR A O 1
ATOM 700 N N . MET A 1 94 ? 4.482 -4.581 -6.889 1.00 95.94 94 MET A N 1
ATOM 701 C CA . MET A 1 94 ? 4.283 -3.203 -7.366 1.00 95.94 94 MET A CA 1
ATOM 702 C C . MET A 1 94 ? 4.164 -2.169 -6.235 1.00 95.94 94 MET A C 1
ATOM 704 O O . MET A 1 94 ? 4.859 -1.158 -6.323 1.00 95.94 94 MET A O 1
ATOM 708 N N . PRO A 1 95 ? 3.348 -2.372 -5.175 1.00 96.44 95 PRO A N 1
ATOM 709 C CA . PRO A 1 95 ? 3.204 -1.382 -4.104 1.00 96.44 95 PRO A CA 1
ATOM 710 C C . PRO A 1 95 ? 4.490 -1.126 -3.308 1.00 96.44 95 PRO A C 1
ATOM 712 O O . PRO A 1 95 ? 4.592 -0.110 -2.624 1.00 96.44 95 PRO A O 1
ATOM 715 N N . LEU A 1 96 ? 5.455 -2.048 -3.368 1.00 96.88 96 LEU A N 1
ATOM 716 C CA . LEU A 1 96 ? 6.737 -1.947 -2.670 1.00 96.88 96 LEU A CA 1
ATOM 717 C C . LEU A 1 96 ? 7.806 -1.230 -3.507 1.00 96.88 96 LEU A C 1
ATOM 719 O O . LEU A 1 96 ? 8.751 -0.675 -2.951 1.00 96.88 96 LEU A O 1
ATOM 723 N N . LEU A 1 97 ? 7.653 -1.225 -4.831 1.00 96.88 97 LEU A N 1
ATOM 724 C CA . LEU A 1 97 ? 8.607 -0.665 -5.787 1.00 96.88 97 LEU A CA 1
ATOM 725 C C . LEU A 1 97 ? 8.242 0.780 -6.133 1.00 96.88 97 LEU A C 1
ATOM 727 O O . LEU A 1 97 ? 7.064 1.116 -6.211 1.00 96.88 97 LEU A O 1
ATOM 731 N N . HIS A 1 98 ? 9.235 1.644 -6.342 1.00 96.56 98 HIS A N 1
ATOM 732 C CA . HIS A 1 98 ? 9.018 3.061 -6.644 1.00 96.56 98 HIS A CA 1
ATOM 733 C C . HIS A 1 98 ? 10.106 3.569 -7.592 1.00 9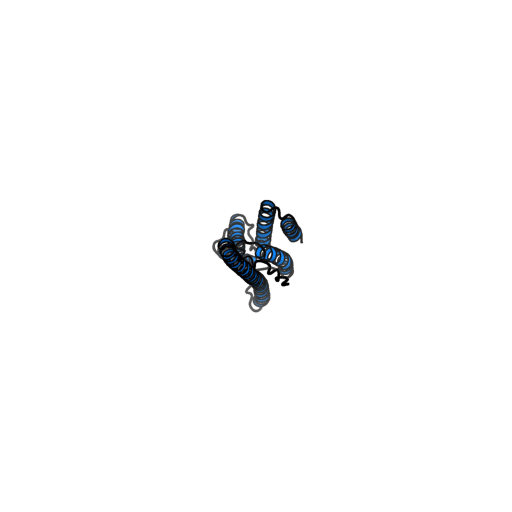6.56 98 HIS A C 1
ATOM 735 O O . HIS A 1 98 ? 11.281 3.568 -7.235 1.00 96.56 98 HIS A O 1
ATOM 741 N N . ALA A 1 99 ? 9.683 4.102 -8.742 1.00 92.38 99 ALA A N 1
ATOM 742 C CA . ALA A 1 99 ? 10.568 4.576 -9.811 1.00 92.38 99 ALA A CA 1
ATOM 743 C C . ALA A 1 99 ? 11.441 5.793 -9.446 1.00 92.38 99 ALA A C 1
ATOM 745 O O . ALA A 1 99 ? 12.402 6.098 -10.146 1.00 92.38 99 ALA A O 1
ATOM 746 N N 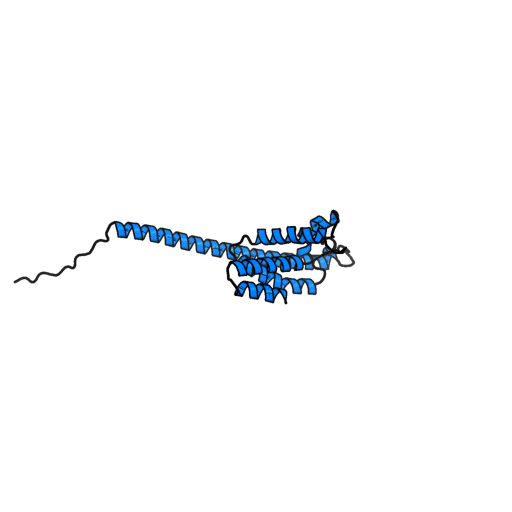. SER A 1 100 ? 11.091 6.549 -8.401 1.00 94.00 100 SER A N 1
ATOM 747 C CA . SER A 1 100 ? 11.877 7.705 -7.962 1.00 94.00 100 SER A CA 1
ATOM 748 C C . SER A 1 100 ? 11.653 8.019 -6.489 1.00 94.00 100 SER A C 1
ATOM 750 O O . SER A 1 100 ? 10.610 7.692 -5.916 1.00 94.00 100 SER A O 1
ATOM 752 N N . LEU A 1 101 ? 12.617 8.722 -5.891 1.00 94.50 101 LEU A N 1
ATOM 753 C CA . LEU A 1 101 ? 12.525 9.170 -4.503 1.00 94.50 101 LEU A CA 1
ATOM 754 C C . LEU A 1 101 ? 11.336 10.120 -4.287 1.00 94.50 101 LEU A C 1
ATOM 756 O O . LEU A 1 101 ? 10.633 10.010 -3.288 1.00 94.50 101 LEU A O 1
ATOM 760 N N . GLY A 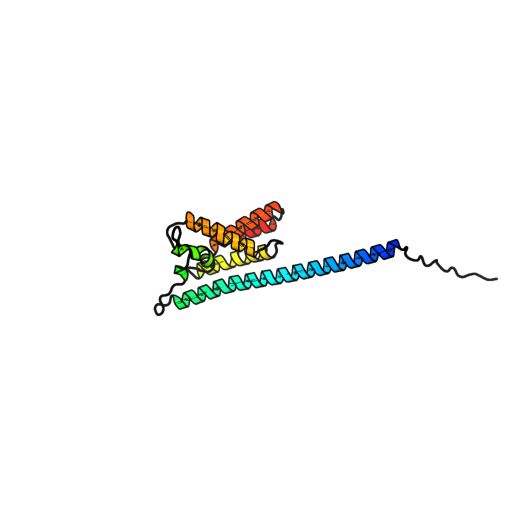1 102 ? 11.065 11.013 -5.246 1.00 94.38 102 GLY A N 1
ATOM 761 C CA . GLY A 1 102 ? 9.898 11.899 -5.195 1.00 94.38 102 GLY A CA 1
ATOM 762 C C . GLY A 1 102 ? 8.580 11.122 -5.207 1.00 94.38 102 GLY A C 1
ATOM 763 O O . GLY A 1 102 ? 7.684 11.419 -4.420 1.00 94.38 102 GLY A O 1
ATOM 764 N N . HIS A 1 103 ? 8.490 10.070 -6.028 1.00 93.69 103 HIS A N 1
ATOM 765 C CA . HIS A 1 103 ? 7.322 9.193 -6.052 1.00 93.69 103 HIS A CA 1
ATOM 766 C C . HIS A 1 103 ? 7.153 8.444 -4.717 1.00 93.69 103 HIS A C 1
ATOM 768 O O . HIS A 1 103 ? 6.042 8.382 -4.192 1.00 93.69 103 HIS A O 1
ATOM 774 N N . LEU A 1 104 ? 8.241 7.941 -4.125 1.00 95.88 104 LEU A N 1
ATOM 775 C CA . LEU A 1 104 ? 8.222 7.290 -2.810 1.00 95.88 104 LEU A CA 1
ATOM 776 C C . LEU A 1 104 ? 7.762 8.237 -1.693 1.00 95.88 104 LEU A C 1
ATOM 778 O O . LEU A 1 104 ? 6.883 7.887 -0.902 1.00 95.88 104 LEU A O 1
ATOM 782 N N . ILE A 1 105 ? 8.341 9.437 -1.620 1.00 94.44 105 ILE A N 1
ATOM 783 C CA . ILE A 1 105 ? 8.003 10.429 -0.592 1.00 94.44 105 ILE A CA 1
ATOM 784 C C . ILE A 1 105 ? 6.535 10.846 -0.725 1.00 94.44 105 ILE A C 1
ATOM 786 O O . ILE A 1 105 ? 5.816 10.836 0.276 1.00 94.44 105 ILE A O 1
ATOM 790 N N . GLY A 1 106 ? 6.072 11.112 -1.952 1.00 93.81 106 GLY A N 1
ATOM 791 C CA . GLY A 1 106 ? 4.677 11.463 -2.230 1.00 93.81 106 GLY A CA 1
ATOM 792 C C . GLY A 1 106 ? 3.680 10.376 -1.819 1.00 93.81 106 GLY A C 1
ATOM 793 O O . GLY A 1 106 ? 2.577 10.689 -1.396 1.00 93.81 106 GLY A O 1
ATOM 794 N N . ASN A 1 107 ? 4.072 9.097 -1.849 1.00 95.75 107 ASN A N 1
ATOM 795 C CA . ASN A 1 107 ? 3.225 7.999 -1.370 1.00 95.75 107 ASN A CA 1
ATOM 796 C C . ASN A 1 107 ? 3.362 7.752 0.140 1.00 95.75 107 ASN A C 1
ATOM 798 O O . ASN A 1 107 ? 2.422 7.267 0.764 1.00 95.75 107 ASN A O 1
ATOM 802 N N . THR A 1 108 ? 4.506 8.077 0.748 1.00 95.12 108 THR A N 1
ATOM 803 C CA . THR A 1 108 ? 4.790 7.752 2.154 1.00 95.12 108 THR A CA 1
ATOM 804 C C . THR A 1 108 ? 3.815 8.442 3.107 1.00 95.12 108 THR A C 1
ATOM 806 O O . THR A 1 108 ? 3.270 7.782 3.992 1.00 95.12 108 THR A O 1
ATOM 809 N N . ILE A 1 109 ? 3.571 9.748 2.930 1.00 92.38 109 ILE A N 1
ATOM 810 C CA . ILE A 1 109 ? 2.686 10.512 3.825 1.00 92.38 109 ILE A CA 1
ATOM 811 C C . ILE A 1 109 ? 1.239 9.997 3.731 1.00 92.38 109 ILE A C 1
ATOM 813 O O . ILE A 1 109 ? 0.700 9.600 4.771 1.00 92.38 109 ILE A O 1
ATOM 817 N N . PRO A 1 110 ? 0.614 9.910 2.538 1.00 93.56 110 PRO A N 1
ATOM 818 C CA . PRO A 1 110 ? -0.750 9.409 2.430 1.00 93.56 110 PRO A CA 1
ATOM 819 C C . PRO A 1 110 ? -0.904 7.973 2.925 1.00 93.56 110 PRO A C 1
ATOM 821 O O . PRO A 1 110 ? -1.842 7.659 3.659 1.00 93.56 110 PRO A O 1
ATOM 824 N N . LEU A 1 111 ? 0.044 7.099 2.582 1.00 95.00 111 LEU A N 1
ATOM 825 C CA . LEU A 1 111 ? 0.017 5.699 2.984 1.00 95.00 111 LEU A CA 1
ATOM 826 C C . LEU A 1 111 ? 0.098 5.548 4.508 1.00 95.00 111 LEU A C 1
ATOM 828 O O . LEU A 1 111 ? -0.667 4.775 5.083 1.00 95.00 111 LEU A O 1
ATOM 832 N N . LEU A 1 112 ? 0.970 6.312 5.175 1.00 94.88 112 LEU A N 1
ATOM 833 C CA . LEU A 1 112 ? 1.079 6.302 6.634 1.00 94.88 112 LEU A CA 1
ATOM 834 C C . LEU A 1 112 ? -0.238 6.743 7.285 1.00 94.88 112 LEU A C 1
ATOM 836 O O . LEU A 1 112 ? -0.741 6.055 8.174 1.00 94.88 112 LEU A O 1
ATOM 840 N N . VAL A 1 113 ? -0.814 7.858 6.827 1.00 93.44 113 VAL A N 1
ATOM 841 C CA . VAL A 1 113 ? -2.074 8.392 7.363 1.00 93.44 113 VAL A CA 1
ATOM 842 C C . VAL A 1 113 ? -3.196 7.364 7.206 1.00 93.44 113 VAL A C 1
ATOM 844 O O . VAL A 1 113 ? -3.826 6.984 8.194 1.00 93.44 113 VAL A O 1
ATOM 847 N N . LEU A 1 114 ? -3.406 6.840 5.997 1.00 94.31 114 LEU A N 1
ATOM 848 C CA . LEU A 1 114 ? -4.488 5.894 5.711 1.00 94.31 114 LEU A CA 1
ATOM 849 C C . LEU A 1 114 ? -4.320 4.567 6.461 1.00 94.31 114 LEU A C 1
ATOM 851 O O . LEU A 1 114 ? -5.294 4.050 7.010 1.00 94.31 114 LEU A O 1
ATOM 855 N N . LEU A 1 115 ? -3.099 4.028 6.551 1.00 94.06 115 LEU A N 1
ATOM 856 C CA . LEU A 1 115 ? -2.838 2.795 7.298 1.00 94.06 115 LEU A CA 1
ATOM 857 C C . LEU A 1 115 ? -3.015 2.987 8.809 1.00 94.06 115 LEU A C 1
ATOM 859 O O . LEU A 1 115 ? -3.511 2.079 9.473 1.00 94.06 115 LEU A O 1
ATOM 863 N N . VAL A 1 116 ? -2.673 4.155 9.365 1.00 92.56 116 VAL A N 1
ATOM 864 C CA . VAL A 1 116 ? -2.931 4.477 10.779 1.00 92.56 116 VAL A CA 1
ATOM 865 C C . VAL A 1 116 ? -4.431 4.621 11.047 1.00 92.56 116 VAL A C 1
ATOM 867 O O . VAL A 1 116 ? -4.925 4.093 12.049 1.00 92.56 116 VAL A O 1
ATOM 870 N N . LEU A 1 117 ? -5.173 5.274 10.146 1.00 90.88 117 LEU A N 1
ATOM 871 C CA . LEU A 1 117 ? -6.636 5.351 10.215 1.00 90.88 117 LEU A CA 1
ATOM 872 C C . LEU A 1 117 ? -7.254 3.947 10.186 1.00 90.88 117 LEU A C 1
ATOM 874 O O . LEU A 1 117 ? -8.074 3.608 11.043 1.00 90.88 117 LEU A O 1
ATOM 878 N N . LEU A 1 118 ? -6.803 3.102 9.258 1.00 92.19 118 LEU A N 1
ATOM 879 C CA . LEU A 1 118 ? -7.257 1.722 9.137 1.00 92.19 118 LEU A CA 1
ATOM 880 C C . LEU A 1 118 ? -6.865 0.873 10.356 1.00 92.19 118 LEU A C 1
ATOM 882 O O . LEU A 1 118 ? -7.661 0.050 10.811 1.00 92.19 118 LEU A O 1
ATOM 886 N N . ALA A 1 119 ? -5.678 1.080 10.929 1.00 89.00 119 ALA A N 1
ATOM 887 C CA . ALA A 1 119 ? -5.229 0.405 12.146 1.00 89.00 119 ALA A CA 1
ATOM 888 C C . ALA A 1 119 ? -6.072 0.788 13.374 1.00 89.00 119 ALA A C 1
ATOM 890 O O . ALA A 1 119 ? -6.253 -0.028 14.279 1.00 89.00 119 ALA A O 1
ATOM 891 N N . GLY A 1 120 ? -6.600 2.016 13.395 1.00 85.50 120 GLY A N 1
ATOM 892 C CA . GLY A 1 120 ? -7.546 2.496 14.401 1.00 85.50 120 GLY A CA 1
ATOM 893 C C . GLY A 1 120 ? -8.969 1.951 14.243 1.00 85.50 120 GLY A C 1
ATOM 894 O O . GLY A 1 120 ? -9.767 2.080 15.171 1.00 85.50 120 GLY A O 1
ATOM 895 N N . SER A 1 121 ? -9.295 1.334 13.105 1.00 84.12 121 SER A N 1
ATOM 896 C CA . SER A 1 121 ? -10.584 0.675 12.891 1.00 84.12 121 SER A CA 1
ATOM 897 C C . SER A 1 121 ? -10.619 -0.731 13.515 1.00 84.12 121 SER A C 1
ATOM 899 O O . SER A 1 121 ? -9.584 -1.381 13.716 1.00 84.12 121 SER A O 1
ATOM 901 N N . ARG A 1 122 ? -11.831 -1.228 13.800 1.00 78.50 122 ARG A N 1
ATOM 902 C CA . ARG A 1 122 ? -12.056 -2.609 14.277 1.00 78.50 122 ARG A CA 1
ATOM 903 C C . ARG A 1 122 ? -11.880 -3.660 13.178 1.00 78.50 122 ARG A C 1
ATOM 905 O O . ARG A 1 122 ? -11.953 -4.852 13.455 1.00 78.50 122 ARG A O 1
ATOM 912 N N . GLU A 1 123 ? -11.618 -3.220 11.955 1.00 81.94 123 GLU A N 1
ATOM 913 C CA . GLU A 1 123 ? -11.503 -4.086 10.796 1.00 81.94 123 GLU A CA 1
ATOM 914 C C . GLU A 1 123 ? -10.192 -4.876 10.791 1.00 81.94 123 GLU A C 1
ATOM 916 O O . GLU A 1 123 ? -9.193 -4.516 11.436 1.00 81.94 123 GLU A O 1
ATOM 921 N N . ARG A 1 124 ? -10.178 -5.964 10.020 1.00 86.81 124 ARG A N 1
ATOM 922 C CA . ARG A 1 124 ? -8.964 -6.732 9.740 1.00 86.81 124 ARG A CA 1
ATOM 923 C C . ARG A 1 124 ? -8.119 -5.977 8.712 1.00 86.81 124 ARG A C 1
ATOM 925 O O . ARG A 1 124 ? -8.226 -6.191 7.512 1.00 86.81 124 ARG A O 1
ATOM 932 N N . SER A 1 125 ? -7.301 -5.050 9.211 1.00 88.25 125 SER A N 1
ATOM 933 C CA . SER A 1 125 ? -6.554 -4.077 8.402 1.00 88.25 125 SER A CA 1
ATOM 934 C C . SER A 1 125 ? -5.721 -4.722 7.285 1.00 88.25 125 SER A C 1
ATOM 936 O O . SER A 1 125 ? -5.729 -4.225 6.165 1.00 88.25 125 SER A O 1
ATOM 938 N N . TRP A 1 126 ? -5.042 -5.839 7.562 1.00 92.06 126 TRP A N 1
ATOM 939 C CA . TRP A 1 126 ? -4.203 -6.518 6.569 1.00 92.06 126 TRP A CA 1
ATOM 940 C C . TRP A 1 126 ? -5.005 -7.294 5.525 1.00 92.06 126 TRP A C 1
ATOM 942 O O . TRP A 1 126 ? -4.638 -7.243 4.359 1.00 92.06 126 TRP A O 1
ATOM 952 N N . ASP A 1 127 ? -6.138 -7.897 5.894 1.00 94.81 127 ASP A N 1
ATOM 953 C CA . ASP A 1 127 ? -7.039 -8.548 4.931 1.00 94.81 127 ASP A CA 1
ATOM 954 C C . ASP A 1 127 ? -7.555 -7.528 3.903 1.00 94.81 127 ASP A C 1
ATOM 956 O O . ASP A 1 127 ? -7.638 -7.820 2.712 1.00 94.81 127 ASP A O 1
ATOM 960 N N . ILE A 1 128 ? -7.838 -6.300 4.352 1.00 94.81 128 ILE A N 1
ATOM 961 C CA . ILE A 1 128 ? -8.256 -5.192 3.483 1.00 94.81 128 ILE A CA 1
ATOM 962 C C . ILE A 1 128 ? -7.114 -4.748 2.568 1.00 94.81 128 ILE A C 1
ATOM 964 O O . ILE A 1 128 ? -7.327 -4.609 1.367 1.00 94.81 128 ILE A O 1
ATOM 968 N N . VAL A 1 129 ? -5.904 -4.555 3.105 1.00 96.06 129 VAL A N 1
ATOM 969 C CA . VAL A 1 129 ? -4.722 -4.195 2.301 1.00 96.06 129 VAL A CA 1
ATOM 970 C C . VAL A 1 129 ? -4.448 -5.262 1.240 1.00 96.06 129 VAL A C 1
ATOM 972 O O . VAL A 1 129 ? -4.321 -4.930 0.064 1.00 96.06 129 VAL A O 1
ATOM 975 N N . THR A 1 130 ? -4.430 -6.541 1.618 1.00 96.56 130 THR A N 1
ATOM 976 C CA . THR A 1 130 ? -4.249 -7.660 0.686 1.00 96.56 130 THR A CA 1
ATOM 977 C C . THR A 1 130 ? -5.373 -7.714 -0.345 1.00 96.56 130 THR A C 1
ATOM 979 O O . THR A 1 130 ? -5.094 -7.852 -1.532 1.00 96.56 130 THR A O 1
ATOM 982 N N . GLY A 1 131 ? -6.631 -7.538 0.067 1.00 97.25 131 GLY A N 1
ATOM 983 C CA . GLY A 1 131 ? -7.772 -7.484 -0.845 1.00 97.25 131 GLY A CA 1
ATOM 984 C C . GLY A 1 131 ? -7.653 -6.355 -1.871 1.00 97.25 131 GLY A C 1
ATOM 985 O O . GLY A 1 131 ? -7.857 -6.589 -3.058 1.00 97.25 131 GLY A O 1
ATOM 986 N N . ILE A 1 132 ? -7.252 -5.153 -1.443 1.00 97.38 132 ILE A N 1
ATOM 987 C CA . ILE A 1 132 ? -7.023 -4.009 -2.338 1.00 97.38 132 ILE A CA 1
ATOM 988 C C . ILE A 1 132 ? -5.883 -4.300 -3.317 1.00 97.38 132 ILE A C 1
ATOM 990 O O . ILE A 1 132 ? -6.029 -4.028 -4.506 1.00 97.38 132 ILE A O 1
ATOM 994 N N . ILE A 1 133 ? -4.770 -4.866 -2.845 1.00 97.50 133 ILE A N 1
ATOM 995 C CA . ILE A 1 133 ? -3.624 -5.211 -3.697 1.00 97.50 133 ILE A CA 1
ATOM 996 C C . ILE A 1 133 ? -4.034 -6.241 -4.753 1.00 97.50 133 ILE A C 1
ATOM 998 O O . ILE A 1 133 ? -3.779 -6.036 -5.936 1.00 97.50 133 ILE A O 1
ATOM 1002 N N . LEU A 1 134 ? -4.707 -7.321 -4.353 1.00 97.75 134 LEU A N 1
ATOM 1003 C CA . LEU A 1 134 ? -5.074 -8.401 -5.267 1.00 97.75 134 LEU A CA 1
ATOM 1004 C C . LEU A 1 134 ? -6.173 -7.987 -6.250 1.00 97.75 134 LEU A C 1
ATOM 1006 O O . LEU A 1 134 ? -6.047 -8.247 -7.443 1.00 97.75 134 LEU A O 1
ATOM 1010 N N . LEU A 1 135 ? -7.233 -7.328 -5.778 1.00 97.19 135 LEU A N 1
ATOM 1011 C CA . LEU A 1 135 ? -8.341 -6.905 -6.639 1.00 97.19 135 LEU A CA 1
ATOM 1012 C C . LEU A 1 135 ? -7.948 -5.712 -7.511 1.00 97.19 135 LEU A C 1
ATOM 1014 O O . LEU A 1 135 ? -8.174 -5.731 -8.718 1.00 97.19 135 LEU A O 1
ATOM 1018 N N . GLY A 1 136 ? -7.334 -4.688 -6.917 1.00 96.06 136 GLY A N 1
ATOM 1019 C CA . GLY A 1 136 ? -6.886 -3.496 -7.631 1.00 96.06 136 GLY A CA 1
ATOM 1020 C C . GLY A 1 136 ? -5.744 -3.802 -8.594 1.00 96.06 136 GLY A C 1
ATOM 1021 O O . GLY A 1 136 ? -5.793 -3.390 -9.750 1.00 96.06 136 GLY A O 1
ATOM 1022 N N . GLY A 1 137 ? -4.752 -4.579 -8.156 1.00 95.75 137 GLY A N 1
ATOM 1023 C CA . GLY A 1 137 ? -3.660 -5.040 -9.010 1.00 95.75 137 GLY A CA 1
ATOM 1024 C C . GLY A 1 137 ? -4.131 -6.031 -10.074 1.00 95.75 137 GLY A C 1
ATOM 1025 O O . GLY A 1 137 ? -3.721 -5.918 -11.222 1.00 95.75 137 GLY A O 1
ATOM 1026 N N . GLY A 1 138 ? -5.054 -6.941 -9.757 1.00 96.81 138 GLY A N 1
ATOM 1027 C CA . GLY A 1 138 ? -5.672 -7.826 -10.749 1.00 96.81 138 GLY A CA 1
ATOM 1028 C C . GLY A 1 138 ? -6.433 -7.051 -11.826 1.00 96.81 138 GLY A C 1
ATOM 1029 O O . GLY A 1 138 ? -6.258 -7.307 -13.017 1.00 96.81 138 GLY A O 1
ATOM 1030 N N . LEU A 1 139 ? -7.210 -6.039 -11.430 1.00 96.38 139 LEU A N 1
ATOM 1031 C CA . LEU A 1 139 ? -7.880 -5.150 -12.376 1.00 96.38 139 LEU A CA 1
ATOM 1032 C C . LEU A 1 139 ? -6.862 -4.368 -13.214 1.00 96.38 139 LEU A C 1
ATOM 1034 O O . LEU A 1 139 ? -6.975 -4.339 -14.437 1.00 96.38 139 LEU A O 1
ATOM 1038 N N . LEU A 1 140 ? -5.830 -3.799 -12.587 1.00 96.31 140 LEU A N 1
ATOM 1039 C CA . LEU A 1 140 ? -4.755 -3.097 -13.287 1.00 96.31 140 LEU A CA 1
ATOM 1040 C C . LEU A 1 140 ? -4.008 -4.013 -14.263 1.00 96.31 140 LEU A C 1
ATOM 1042 O O . LEU A 1 140 ? -3.627 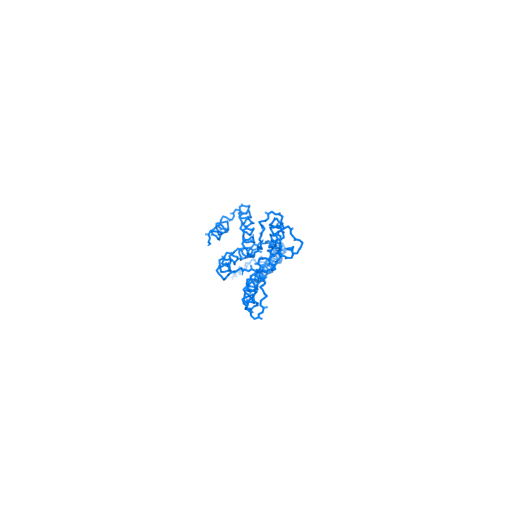-3.581 -15.345 1.00 96.31 140 LEU A O 1
ATOM 1046 N N . TRP A 1 141 ? -3.834 -5.287 -13.927 1.00 97.12 141 TRP A N 1
ATOM 1047 C CA . TRP A 1 141 ? -3.236 -6.263 -14.827 1.00 97.12 141 TRP A CA 1
ATOM 1048 C C . TRP A 1 141 ? -4.123 -6.543 -16.046 1.00 97.12 141 TRP A C 1
ATOM 1050 O O . TRP A 1 141 ? -3.597 -6.715 -17.143 1.00 97.12 141 TRP A O 1
ATOM 1060 N N . LEU A 1 142 ? -5.451 -6.540 -15.886 1.00 96.44 142 LEU A N 1
ATOM 1061 C CA . LEU A 1 142 ? -6.401 -6.749 -16.982 1.00 96.44 142 LEU A CA 1
ATOM 1062 C C . LEU A 1 142 ? -6.514 -5.534 -17.912 1.00 96.44 142 LEU A C 1
ATOM 1064 O O . LEU A 1 142 ? -6.469 -5.695 -19.131 1.00 96.44 142 LEU A O 1
ATOM 1068 N N . VAL A 1 143 ? -6.673 -4.330 -17.348 1.00 95.94 143 VAL A N 1
ATOM 1069 C CA . VAL A 1 143 ? -7.029 -3.113 -18.110 1.00 95.94 143 VAL A CA 1
ATOM 1070 C C . VAL A 1 143 ? -5.911 -2.071 -18.199 1.00 95.94 143 VAL A C 1
ATOM 1072 O O . VAL A 1 143 ? -6.086 -1.024 -18.820 1.00 95.94 143 VAL A O 1
ATOM 1075 N N . GLY A 1 144 ? -4.763 -2.322 -17.573 1.00 92.06 144 GLY A N 1
ATOM 1076 C CA . GLY A 1 144 ? -3.650 -1.380 -17.513 1.00 92.06 144 GLY A CA 1
ATOM 1077 C C . GLY A 1 144 ? -2.983 -1.123 -18.865 1.00 92.06 144 GLY A C 1
ATOM 1078 O O . GLY A 1 144 ? -2.925 -1.980 -19.752 1.00 92.06 144 GLY A O 1
ATOM 1079 N N . ARG A 1 145 ? -2.422 0.083 -18.992 1.00 92.31 145 ARG A N 1
ATOM 1080 C CA . ARG A 1 145 ? -1.603 0.513 -20.143 1.00 92.31 145 ARG A CA 1
ATOM 1081 C C . ARG A 1 145 ? -0.351 -0.346 -20.253 1.00 92.31 145 ARG A C 1
ATOM 1083 O O . ARG A 1 145 ? 0.198 -0.732 -19.230 1.00 92.31 145 ARG A O 1
ATOM 1090 N N . ASP A 1 146 ? 0.164 -0.554 -21.457 1.00 91.81 146 ASP A N 1
ATOM 1091 C CA . ASP A 1 146 ? 1.368 -1.364 -21.673 1.00 91.81 146 ASP A CA 1
ATOM 1092 C C . ASP A 1 146 ? 2.656 -0.662 -21.191 1.00 91.81 146 ASP A C 1
ATOM 1094 O O . ASP A 1 146 ? 3.400 -0.054 -21.953 1.00 91.81 146 ASP A O 1
ATOM 1098 N N . HIS A 1 147 ? 2.866 -0.681 -19.876 1.00 92.75 147 HIS A N 1
ATOM 1099 C CA . HIS A 1 147 ? 4.061 -0.222 -19.177 1.00 92.75 147 HIS A CA 1
ATOM 1100 C C . HIS A 1 147 ? 4.171 -0.947 -17.832 1.00 92.75 147 HIS A C 1
ATOM 1102 O O . HIS A 1 147 ? 3.188 -1.491 -17.317 1.00 92.75 147 HIS A O 1
ATOM 1108 N N . VAL A 1 148 ? 5.374 -0.958 -17.260 1.00 94.38 148 VAL A N 1
ATOM 1109 C CA . VAL A 1 148 ? 5.592 -1.498 -15.916 1.00 94.38 148 VAL A CA 1
ATOM 1110 C C . VAL A 1 148 ? 5.063 -0.489 -14.900 1.00 94.38 148 VAL A C 1
ATOM 1112 O O . VAL A 1 148 ? 5.487 0.665 -14.876 1.00 94.38 148 VAL A O 1
ATOM 1115 N N . HIS A 1 149 ? 4.113 -0.924 -14.081 1.00 95.56 149 HIS A N 1
ATOM 1116 C CA . HIS A 1 149 ? 3.535 -0.123 -13.015 1.00 95.56 149 HIS A CA 1
ATOM 1117 C C . HIS A 1 149 ? 4.255 -0.433 -11.707 1.00 95.56 149 HIS A C 1
ATOM 1119 O O . HIS A 1 149 ? 4.343 -1.585 -11.279 1.00 95.56 149 HIS A O 1
ATOM 1125 N N . VAL A 1 150 ? 4.729 0.620 -11.058 1.00 96.19 150 VAL A N 1
ATOM 1126 C CA . VAL A 1 150 ? 5.329 0.587 -9.725 1.00 96.19 150 VAL A CA 1
ATOM 1127 C C . VAL A 1 150 ? 4.694 1.684 -8.881 1.00 96.19 150 VAL A C 1
ATOM 1129 O O . VAL A 1 150 ? 4.265 2.711 -9.414 1.00 96.19 150 VAL A O 1
ATOM 1132 N N . GLY A 1 151 ? 4.634 1.473 -7.574 1.00 95.38 151 GLY A N 1
ATOM 1133 C CA . GLY A 1 151 ? 4.172 2.450 -6.598 1.00 95.38 151 GLY A CA 1
ATOM 1134 C C . GLY A 1 151 ? 2.937 2.004 -5.826 1.00 95.38 151 GLY A C 1
ATOM 1135 O O . GLY A 1 151 ? 2.118 1.202 -6.283 1.00 95.38 151 GLY A O 1
ATOM 1136 N N . ALA A 1 152 ? 2.783 2.580 -4.635 1.00 95.88 152 ALA A N 1
ATOM 1137 C CA . ALA A 1 152 ? 1.667 2.306 -3.733 1.00 95.88 152 ALA A CA 1
ATOM 1138 C C . ALA A 1 152 ? 0.385 3.101 -4.056 1.00 95.88 152 ALA A C 1
ATOM 1140 O O . ALA A 1 152 ? -0.610 2.966 -3.346 1.00 95.88 152 ALA A O 1
ATOM 1141 N N . SER A 1 153 ? 0.355 3.898 -5.124 1.00 94.94 153 SER A N 1
ATOM 1142 C CA . SER A 1 153 ? -0.760 4.808 -5.434 1.00 94.94 153 SER A CA 1
ATOM 1143 C C . SER A 1 153 ? -2.094 4.088 -5.667 1.00 94.94 153 SER A C 1
ATOM 1145 O O . SER A 1 153 ? -3.150 4.567 -5.244 1.00 94.94 153 SER A O 1
ATOM 1147 N N . GLY A 1 154 ? -2.058 2.892 -6.263 1.00 93.56 154 GLY A N 1
ATOM 1148 C CA . GLY A 1 154 ? -3.232 2.022 -6.380 1.00 93.56 154 GLY A CA 1
ATOM 1149 C C . GLY A 1 154 ? -3.753 1.551 -5.016 1.00 93.56 154 GLY A C 1
ATOM 1150 O O . GLY A 1 154 ? -4.959 1.580 -4.770 1.00 93.56 154 GLY A O 1
ATOM 1151 N N . LEU A 1 155 ? -2.845 1.200 -4.097 1.00 96.56 155 LEU A N 1
ATOM 1152 C CA . LEU A 1 155 ? -3.187 0.843 -2.717 1.00 96.56 155 LEU A CA 1
ATOM 1153 C C . LEU A 1 155 ? -3.772 2.045 -1.962 1.00 96.56 155 LEU A C 1
ATOM 1155 O O . LEU A 1 155 ? -4.798 1.898 -1.304 1.00 96.56 155 LEU A O 1
ATOM 1159 N N . ILE A 1 156 ? -3.178 3.234 -2.097 1.00 96.44 156 ILE A N 1
ATOM 1160 C CA . ILE A 1 156 ? -3.689 4.486 -1.515 1.00 96.44 156 ILE A CA 1
ATOM 1161 C C . ILE A 1 156 ? -5.115 4.751 -2.000 1.00 96.44 156 ILE A C 1
ATOM 1163 O O . ILE A 1 156 ? -6.011 4.942 -1.182 1.00 96.44 156 ILE A O 1
ATOM 1167 N N . SER A 1 157 ? -5.352 4.686 -3.312 1.00 94.88 157 SER A N 1
ATOM 1168 C CA . SER A 1 157 ? -6.678 4.919 -3.898 1.00 94.88 157 SER A CA 1
ATOM 1169 C C . SER A 1 157 ? -7.718 3.921 -3.371 1.00 94.88 157 SER A C 1
ATOM 1171 O O . SER A 1 157 ? -8.829 4.310 -3.008 1.00 94.88 157 SER A O 1
ATOM 1173 N N . GLY A 1 158 ? -7.351 2.641 -3.251 1.00 95.88 158 GLY A N 1
ATOM 1174 C CA . GLY A 1 158 ? -8.224 1.624 -2.663 1.00 95.88 158 GLY A CA 1
ATOM 1175 C C . GLY A 1 158 ? -8.493 1.840 -1.169 1.00 95.88 158 GLY A C 1
ATOM 1176 O O . GLY A 1 158 ? -9.626 1.671 -0.720 1.00 95.88 158 GLY A O 1
ATOM 1177 N N . LEU A 1 159 ? -7.485 2.263 -0.398 1.00 95.75 159 LEU A N 1
ATOM 1178 C CA . LEU A 1 159 ? -7.629 2.581 1.027 1.00 95.75 159 LEU A CA 1
ATOM 1179 C C . LEU A 1 159 ? -8.536 3.795 1.243 1.00 95.75 159 LEU A C 1
ATOM 1181 O O . LEU A 1 159 ? -9.385 3.764 2.132 1.00 95.75 159 LEU A O 1
ATOM 1185 N N . VAL A 1 160 ? -8.391 4.836 0.419 1.00 95.38 160 VAL A N 1
ATOM 1186 C CA . VAL A 1 160 ? -9.275 6.010 0.425 1.00 95.38 160 VAL A CA 1
ATOM 1187 C C . VAL A 1 160 ? -10.708 5.579 0.142 1.00 95.38 160 VAL A C 1
ATOM 1189 O O . VAL A 1 160 ? -11.590 5.873 0.945 1.00 95.38 160 VAL A O 1
ATOM 1192 N N . ALA A 1 161 ? -10.945 4.828 -0.938 1.00 94.12 161 ALA A N 1
ATOM 1193 C CA . ALA A 1 161 ? -12.282 4.348 -1.284 1.00 94.12 161 ALA A CA 1
ATOM 1194 C C . ALA A 1 161 ? -12.908 3.525 -0.144 1.00 94.12 161 ALA A C 1
ATOM 1196 O O . ALA A 1 161 ? -14.051 3.771 0.246 1.00 94.12 161 ALA A O 1
ATOM 1197 N N . PHE A 1 162 ? -12.144 2.604 0.449 1.00 94.38 162 PHE A N 1
ATOM 1198 C CA . PHE A 1 162 ? -12.594 1.804 1.586 1.00 94.38 162 PHE A CA 1
ATOM 1199 C C . PHE A 1 162 ? -12.956 2.669 2.804 1.00 94.38 162 PHE A C 1
ATOM 1201 O O . PHE A 1 162 ? -14.038 2.516 3.373 1.00 94.38 162 PHE A O 1
ATOM 1208 N N . LEU A 1 163 ? -12.073 3.589 3.207 1.00 93.06 163 LEU A N 1
ATOM 1209 C CA . LEU A 1 163 ? -12.274 4.434 4.388 1.00 93.06 163 LEU A CA 1
ATOM 1210 C C . LEU A 1 163 ? -13.408 5.444 4.198 1.00 93.06 163 LEU A C 1
ATOM 1212 O O . LEU A 1 163 ? -14.142 5.703 5.150 1.00 93.06 163 LEU A O 1
ATOM 1216 N N . VAL A 1 164 ? -13.590 5.975 2.988 1.00 91.94 164 VAL A N 1
ATOM 1217 C CA . VAL A 1 164 ? -14.725 6.841 2.647 1.00 91.94 164 VAL A CA 1
ATOM 1218 C C . VAL A 1 164 ? -16.030 6.063 2.766 1.00 91.94 164 VAL A C 1
ATOM 1220 O O . VAL A 1 164 ? -16.913 6.484 3.511 1.00 91.94 164 VAL A O 1
ATOM 1223 N N . LEU A 1 165 ? -16.141 4.902 2.110 1.00 92.19 165 LEU A N 1
ATOM 1224 C CA . LEU A 1 165 ? -17.341 4.065 2.185 1.00 92.19 165 LEU A CA 1
ATOM 1225 C C . LEU A 1 165 ? -17.649 3.686 3.634 1.00 92.19 165 LEU A C 1
ATOM 1227 O O . LEU A 1 165 ? -18.762 3.902 4.114 1.00 92.19 165 LEU A O 1
ATOM 1231 N N . ARG A 1 166 ? -16.646 3.196 4.370 1.00 89.50 166 ARG A N 1
ATOM 1232 C CA . ARG A 1 166 ? -16.815 2.818 5.774 1.00 89.50 166 ARG A CA 1
ATOM 1233 C C . ARG A 1 166 ? -17.206 4.007 6.646 1.00 89.50 166 ARG A C 1
ATOM 1235 O O . ARG A 1 166 ? -18.104 3.884 7.473 1.00 89.50 166 ARG A O 1
ATOM 1242 N N . GLY A 1 167 ? -16.556 5.151 6.458 1.00 88.19 167 GLY A N 1
ATOM 1243 C CA . GLY A 1 167 ? -16.835 6.373 7.201 1.00 88.19 167 GLY A CA 1
ATOM 1244 C C . GLY A 1 167 ? -18.248 6.897 6.952 1.00 88.19 167 GLY A C 1
ATOM 1245 O O . GLY A 1 167 ? -18.898 7.338 7.897 1.00 88.19 167 GLY A O 1
ATOM 1246 N N . VAL A 1 168 ? -18.763 6.779 5.726 1.00 90.25 168 VAL A N 1
ATOM 1247 C CA . VAL A 1 168 ? -20.158 7.111 5.401 1.00 90.25 168 VAL A CA 1
ATOM 1248 C C . VAL A 1 168 ? -21.124 6.154 6.106 1.00 90.25 168 VAL A C 1
ATOM 1250 O O . VAL A 1 168 ? -22.043 6.619 6.781 1.00 90.25 168 VAL A O 1
ATOM 1253 N N . PHE A 1 169 ? -20.891 4.838 6.041 1.00 89.31 169 PHE A N 1
ATOM 1254 C CA . PHE A 1 169 ? -21.751 3.848 6.707 1.00 89.31 169 PHE A CA 1
ATOM 1255 C C . PHE A 1 169 ? -21.751 3.980 8.238 1.00 89.31 169 PHE A C 1
ATOM 1257 O O . PHE A 1 169 ? -22.796 3.848 8.872 1.00 89.31 169 PHE A O 1
ATOM 1264 N N . GLU A 1 170 ? -20.601 4.284 8.844 1.00 86.94 170 GLU A N 1
ATOM 1265 C CA . GLU A 1 170 ? -20.470 4.486 10.293 1.00 86.94 170 GLU A CA 1
ATOM 1266 C C . GLU A 1 170 ? -20.797 5.919 10.751 1.00 86.94 170 GLU A C 1
ATOM 1268 O O . GLU A 1 170 ? -20.676 6.217 11.941 1.00 86.94 170 GLU A O 1
ATOM 1273 N N . LYS A 1 171 ? -21.183 6.820 9.834 1.00 86.75 171 LYS A N 1
ATOM 1274 C CA . LYS A 1 171 ? -21.420 8.255 10.096 1.00 86.75 171 LYS A CA 1
ATOM 1275 C C . LYS A 1 171 ? -20.216 8.974 10.731 1.00 86.75 171 LYS A C 1
ATOM 1277 O O . LYS A 1 171 ? -20.365 9.919 11.504 1.00 86.75 171 LYS A O 1
ATOM 1282 N N . ARG A 1 172 ? -18.998 8.550 10.390 1.00 85.62 172 ARG A N 1
ATOM 1283 C CA . ARG A 1 172 ? -17.723 9.123 10.852 1.00 85.62 172 ARG A CA 1
ATOM 1284 C C . ARG A 1 172 ? -17.159 10.106 9.829 1.00 85.62 172 ARG A C 1
ATOM 1286 O O . ARG A 1 172 ? -16.148 9.834 9.185 1.00 85.62 172 ARG A O 1
ATOM 1293 N N . LEU A 1 173 ? -17.790 11.275 9.707 1.00 85.12 173 LEU A N 1
ATOM 1294 C CA . LEU A 1 173 ? -17.421 12.295 8.711 1.00 85.12 173 LEU A CA 1
ATOM 1295 C C . LEU A 1 173 ? -15.966 12.776 8.829 1.00 85.12 173 LEU A C 1
ATOM 1297 O O . LEU A 1 173 ? -15.332 13.044 7.815 1.00 85.12 173 LEU A O 1
ATOM 1301 N N . ALA A 1 174 ? -15.402 12.817 10.041 1.00 80.25 174 ALA A N 1
ATOM 1302 C CA . ALA A 1 174 ? -13.997 13.176 10.239 1.00 80.25 174 ALA A CA 1
ATOM 1303 C C . ALA A 1 174 ? -13.033 12.197 9.541 1.00 80.25 174 ALA A C 1
ATOM 1305 O O . ALA A 1 174 ? -12.058 12.625 8.932 1.00 80.25 174 ALA A O 1
ATOM 1306 N N . ALA A 1 175 ? -13.321 10.890 9.575 1.00 78.81 175 ALA A N 1
ATOM 1307 C CA . ALA A 1 175 ? -12.496 9.886 8.902 1.00 78.81 175 ALA A CA 1
ATOM 1308 C C . ALA A 1 175 ? -12.598 10.001 7.373 1.00 78.81 175 ALA A C 1
ATOM 1310 O O . ALA A 1 175 ? -11.593 9.863 6.680 1.00 78.81 175 ALA A O 1
ATOM 1311 N N . VAL A 1 176 ? -13.796 10.314 6.863 1.00 83.56 176 VAL A N 1
ATOM 1312 C CA . VAL A 1 176 ? -14.026 10.596 5.438 1.00 83.56 176 VAL A CA 1
ATOM 1313 C C . VAL A 1 176 ? -13.218 11.815 5.000 1.00 83.56 176 VAL A C 1
ATOM 1315 O O . VAL A 1 176 ? -12.500 11.744 4.009 1.00 83.56 176 VAL A O 1
ATOM 1318 N N . LEU A 1 177 ? -13.283 12.912 5.761 1.00 86.88 177 LEU A N 1
ATOM 1319 C CA . LEU A 1 177 ? -12.576 14.148 5.433 1.00 86.88 177 LEU A CA 1
ATOM 1320 C C . LEU A 1 177 ? -11.062 13.944 5.425 1.00 86.88 177 LEU A C 1
ATOM 1322 O O . LEU A 1 177 ? -10.406 14.354 4.474 1.00 86.88 177 LEU A O 1
ATOM 1326 N N . VAL A 1 178 ? -10.510 13.256 6.429 1.00 84.62 178 VAL A N 1
ATOM 1327 C CA . VAL A 1 178 ? -9.076 12.937 6.453 1.00 84.62 178 VAL A CA 1
ATOM 1328 C C . VAL A 1 178 ? -8.688 12.083 5.247 1.00 84.62 178 VAL A C 1
ATOM 1330 O O . VAL A 1 178 ? -7.690 12.394 4.606 1.00 84.62 178 VAL A O 1
ATOM 1333 N N . ALA A 1 179 ? -9.465 11.055 4.891 1.00 81.94 179 ALA A N 1
ATOM 1334 C CA . ALA A 1 179 ? -9.168 10.220 3.727 1.00 81.94 179 ALA A CA 1
ATOM 1335 C C . ALA A 1 179 ? -9.194 11.014 2.407 1.00 81.94 179 ALA A C 1
ATOM 1337 O O . ALA A 1 179 ? -8.294 10.859 1.586 1.00 81.94 179 ALA A O 1
ATOM 1338 N N . VAL A 1 180 ? -10.183 11.894 2.223 1.00 85.19 180 VAL A N 1
ATOM 1339 C CA . VAL A 1 180 ? -10.307 12.731 1.018 1.00 85.19 180 VAL A CA 1
ATOM 1340 C C . VAL A 1 180 ? -9.191 13.770 0.943 1.00 85.19 180 VAL A C 1
ATOM 1342 O O . VAL A 1 180 ? -8.561 13.895 -0.098 1.00 85.19 180 VAL A O 1
ATOM 1345 N N . VAL A 1 181 ? -8.896 14.479 2.036 1.00 86.69 181 VAL A N 1
ATOM 1346 C CA . VAL A 1 181 ? -7.786 15.447 2.073 1.00 86.69 181 VAL A CA 1
ATOM 1347 C C . VAL A 1 181 ? -6.465 14.747 1.778 1.00 86.69 181 VAL A C 1
ATOM 1349 O O . VAL A 1 181 ? -5.669 15.250 0.999 1.00 86.69 181 VAL A O 1
ATOM 1352 N N . THR A 1 182 ? -6.265 13.556 2.339 1.00 81.56 182 THR A N 1
ATOM 1353 C CA . THR A 1 182 ? -5.059 12.754 2.114 1.00 81.56 182 THR A CA 1
ATOM 1354 C C . THR A 1 182 ? -4.879 12.349 0.650 1.00 81.56 182 THR A C 1
ATOM 1356 O O . THR A 1 182 ? -3.751 12.234 0.193 1.00 81.56 182 THR A O 1
ATOM 1359 N N . PHE A 1 183 ? -5.968 12.143 -0.092 1.00 81.25 183 PHE A N 1
ATOM 1360 C CA . PHE A 1 183 ? -5.922 11.847 -1.526 1.00 81.25 183 PHE A CA 1
ATOM 1361 C C . PHE A 1 183 ? -5.545 13.063 -2.389 1.00 81.25 183 PHE A C 1
ATOM 1363 O O . PHE A 1 183 ? -5.101 12.894 -3.519 1.00 81.25 183 PHE A O 1
ATOM 1370 N N . LEU A 1 184 ? -5.756 14.277 -1.875 1.00 81.00 184 LEU A N 1
ATOM 1371 C CA . LEU A 1 184 ? -5.480 15.534 -2.578 1.00 81.00 184 LEU A CA 1
ATOM 1372 C C . LEU A 1 184 ? -4.071 16.090 -2.308 1.00 81.00 184 LEU A C 1
ATOM 1374 O O . LEU A 1 184 ? -3.709 17.097 -2.917 1.00 81.00 184 LEU A O 1
ATOM 1378 N N . LEU A 1 185 ? -3.320 15.477 -1.385 1.00 76.88 185 LEU A N 1
ATOM 1379 C CA . LEU A 1 185 ? -1.924 15.798 -1.061 1.00 76.88 185 LEU A CA 1
ATOM 1380 C C . LEU A 1 185 ? -0.962 15.105 -2.030 1.00 76.88 185 LEU A C 1
ATOM 1382 O O . LEU A 1 185 ? 0.019 15.771 -2.425 1.00 76.88 185 LEU A O 1
#

=== Feature glossary ===
A reading guide for the features in this record.

Start from the sequence.

  · This is the polypeptide sequence — one letter per residue, N-terminus first. Length ranges from a few dozen residues for small domains to over a thousand for large multi-domain proteins.

Fold it, and you get atomic coordinates and the backbone conformation that goes with them.

  · Structure coordinates are given as an mmCIF _atom_site loop: one row per atom with element, residue name, chain id, sequence number, and x/y/z position in Å. Only the four main-chain atoms per residue are included here; side chains are omitted to keep the record compact.

  · Backbone dihedral angles. Every residue except chain termini has a φ (preceding-C → N → Cα → C) and a ψ (N → Cα → C → next-N). They are reported in degrees following the IUPAC sign convention. Secondary structure is essentially a statement about which (φ, ψ) basin each residue occupies.

  · The SS8 string is DSSP's per-residue secondary-structure call. α-helix (H) means an i→i+4 H-bond ladder; β-strand (E) means the residue participates in a β-sheet; 3₁₀ (G) and π (I) are tighter and wider helices; T/S are turns/bends; '-' is loop.

  · SS3 is a coarse helix/strand/coil call (letters a/b/c) made by the P-SEA algorithm from inter-Cα distances and dihedrals. It is less detailed than DSSP but needs only Cα positions.

Summarize the fold with a handful of shape descriptors and a per-residue structural alphabet.

  · Radius of gyration (Rg) is the root-mean-square distance of Cα atoms from their centroid — a single number for overall size and compactness. A globular domain of N residues has Rg ≈ 2.2·N^0.38 Å; an extended or disordered chain has a much larger Rg. The Cα contact count is the number of residue pairs whose Cα atoms are within 8 Å and are more than four positions apart in sequence — a standard proxy for tertiary packing density. The bounding box is the smallest axis-aligned box enclosing all Cα atoms.

  · The Foldseek 3Di string encodes local tertiary geometry as a 20-letter alphabet — one character per residue — derived from the relative positions of nearby Cα atoms. Unlike the amino-acid sequence, 3Di is a direct function of the 3D structure, so two proteins with the same fold have similar 3Di strings even at low sequence identity.

  · Solvent-accessible surface area (SASA) is the area in Å² traced out by the centre of a 1.4 Å probe sphere (a water molecule) rolled over the protein's van der Waals surface (Shrake–Rupley / Lee–Richards construction). Buried residues have near-zero SASA; fully exposed residues can exceed 200 Å². The total SASA scales roughly with the number of surface residues.

Ask how reliable the model is.

  · pLDDT (predicted Local Distance Difference Test) is AlphaFold's per-residue confidence score, ranging from 0 to 100. Values above 90 indicate high confidence (typically well-packed cores); 70–90 is confident; 50–70 low confidence; below 50 usually means the region is disordered or the prediction is unreliable there. AlphaFold stores pLDDT in the mmCIF B-factor column.

  · B-factor (Debye–Waller factor) reflects atomic displacement in the crystal lattice. It is an experimental observable (units Å²), not a prediction; low values mean the atom is pinned down, high values mean it moves or is heterogeneous across the crystal.

  · Predicted Aligned Error (PAE) is an AlphaFold confidence matrix: entry (i, j) is the expected error in the position of residue j, in ångströms, when the prediction is superimposed on the true structure at residue i. Low PAE within a block of residues means that block is internally rigid and well-predicted; high PAE between two blocks means their relative placement is uncertain even if each block individually is confident.

Place it in context: what it resembles, what it is annotated as, and how it looks.

  · Nearest PDB neighbors are the top structural matches found by Foldseek when searching this structure against the entire Protein Data Bank. Each hit reports a TM-score (0 to 1; >0.5 almost always implies the same fold) and an E-value. These are *structural* homologs — they may share no detectable sequence similarity.

  · Functional annotations link the protein to curated databases. InterPro entries identify conserved domains and families by matching the sequence against member-database signatures (Pfam, PROSITE, CDD, …). Gene Ontology (GO) terms describe molecular function, biological process, and cellular component in a controlled vocabulary. CATH places the structure in a hierarchical fold classification (Class/Architecture/Topology/Homologous-superfamily). The organism is the source species.

  · Three diagnostic plots accompany the record. The Cα contact map visualizes the tertiary structure as a 2D adjacency matrix (8 Å cutoff, sequence-local contacts suppressed). The Ramachandran plot shows the distribution of backbone (φ, ψ) torsions, with points in the α and β basins reflecting secondary structure content. The PAE plot shows AlphaFold's inter-residue confidence as a color matrix.

  · Six rendered views show the 3D structure from the faces of a cube — i.e. along ±x, ±y, ±z. Rendering representation is drawn randomly per protein from cartoon (secondary-structure ribbons), sticks (backbone bonds), or molecular surface; coloring is either N→C rainbow (blue at the N-terminus through red at the C-terminus) or one color per chain.